Protein AF-A0A9X1NNH4-F1 (afdb_monomer)

Organism: NCBI:txid499548

Structure (mmCIF, N/CA/C/O backbone):
data_AF-A0A9X1NNH4-F1
#
_entry.id   AF-A0A9X1NNH4-F1
#
loop_
_atom_site.group_PDB
_atom_site.id
_atom_site.type_symbol
_atom_site.label_atom_id
_atom_site.label_alt_id
_atom_site.label_comp_id
_atom_site.label_asym_id
_atom_site.label_entity_id
_atom_site.label_seq_id
_atom_site.pdbx_PDB_ins_code
_atom_site.Cartn_x
_atom_site.Cartn_y
_atom_site.Cartn_z
_atom_site.occupancy
_atom_site.B_iso_or_equiv
_atom_site.auth_seq_id
_atom_site.auth_comp_id
_atom_site.auth_asym_id
_atom_site.auth_atom_id
_atom_site.pdbx_PDB_model_num
ATOM 1 N N . MET A 1 1 ? -37.678 32.727 -4.717 1.00 38.41 1 MET A N 1
ATOM 2 C CA . MET A 1 1 ? -37.618 31.260 -4.904 1.00 38.41 1 MET A CA 1
ATOM 3 C C . MET A 1 1 ? -36.172 30.820 -4.715 1.00 38.41 1 MET A C 1
ATOM 5 O O . MET A 1 1 ? -35.389 30.942 -5.644 1.00 38.41 1 MET A O 1
ATOM 9 N N . SER A 1 2 ? -35.791 30.404 -3.502 1.00 37.94 2 SER A N 1
ATOM 10 C CA . SER A 1 2 ? -34.441 29.888 -3.232 1.00 37.94 2 SER A CA 1
ATOM 11 C C . SER A 1 2 ? -34.320 28.468 -3.772 1.00 37.94 2 SER A C 1
ATOM 13 O O . SER A 1 2 ? -34.955 27.553 -3.247 1.00 37.94 2 SER A O 1
ATOM 15 N N . GLN A 1 3 ? -33.509 28.281 -4.812 1.00 39.47 3 GLN A N 1
ATOM 16 C CA . GLN A 1 3 ? -33.050 26.960 -5.226 1.00 39.47 3 GLN A CA 1
ATOM 17 C C . GLN A 1 3 ? -32.207 26.372 -4.090 1.00 39.47 3 GLN A C 1
ATOM 19 O O . GLN A 1 3 ? -31.072 26.782 -3.853 1.00 39.47 3 GLN A O 1
ATOM 24 N N . LYS A 1 4 ? -32.778 25.410 -3.359 1.00 40.50 4 LYS A N 1
ATOM 25 C CA . LYS A 1 4 ? -31.995 24.462 -2.568 1.00 40.50 4 LYS A CA 1
ATOM 26 C C . LYS A 1 4 ? -31.180 23.645 -3.567 1.00 40.50 4 LYS A C 1
ATOM 28 O O . LYS A 1 4 ? -31.693 22.687 -4.136 1.00 40.50 4 LYS A O 1
ATOM 33 N N . LEU A 1 5 ? -29.933 24.049 -3.797 1.00 38.47 5 LEU A N 1
ATOM 34 C CA . LEU A 1 5 ? -28.905 23.167 -4.332 1.00 38.47 5 LEU A CA 1
ATOM 35 C C . LEU A 1 5 ? -28.842 21.965 -3.391 1.00 38.47 5 LEU A C 1
ATOM 37 O O . LEU A 1 5 ? -28.302 22.043 -2.287 1.00 38.47 5 LEU A O 1
ATOM 41 N N . SER A 1 6 ? -29.488 20.878 -3.803 1.00 38.94 6 SER A N 1
ATOM 42 C CA . SER A 1 6 ? -29.264 19.553 -3.253 1.00 38.94 6 SER A CA 1
ATOM 43 C C . SER A 1 6 ? -27.771 19.288 -3.397 1.00 38.94 6 SER A C 1
ATOM 45 O O . SER A 1 6 ? -27.307 18.983 -4.492 1.00 38.94 6 SER A O 1
ATOM 47 N N . ARG A 1 7 ? -27.004 19.480 -2.315 1.00 49.06 7 ARG A N 1
ATOM 48 C CA . ARG A 1 7 ? -25.644 18.952 -2.206 1.00 49.06 7 ARG A CA 1
ATOM 49 C C . ARG A 1 7 ? -25.786 17.449 -2.376 1.00 49.06 7 ARG A C 1
ATOM 51 O O . ARG A 1 7 ? -26.178 16.763 -1.439 1.00 49.06 7 ARG A O 1
ATOM 58 N N . GLN A 1 8 ? -25.544 16.970 -3.586 1.00 44.56 8 GLN A N 1
ATOM 59 C CA . GLN A 1 8 ? -25.314 15.564 -3.843 1.00 44.56 8 GLN A CA 1
ATOM 60 C C . GLN A 1 8 ? -24.074 15.222 -3.013 1.00 44.56 8 GLN A C 1
ATOM 62 O O . GLN A 1 8 ? -22.965 15.643 -3.341 1.00 44.56 8 GLN A O 1
ATOM 67 N N . THR A 1 9 ? -24.267 14.616 -1.844 1.00 58.16 9 THR A N 1
ATOM 68 C CA . THR A 1 9 ? -23.151 14.067 -1.085 1.00 58.16 9 THR A CA 1
ATOM 69 C C . THR A 1 9 ? -22.630 12.906 -1.909 1.00 58.16 9 THR A C 1
ATOM 71 O O . THR A 1 9 ? -23.361 11.950 -2.151 1.00 58.16 9 THR A O 1
ATOM 74 N N . ALA A 1 10 ? -21.409 13.048 -2.424 1.00 74.00 10 ALA A N 1
ATOM 75 C CA . ALA A 1 10 ? -20.740 11.977 -3.142 1.00 74.00 10 ALA A CA 1
ATOM 76 C C . ALA A 1 10 ? -20.677 10.732 -2.248 1.00 74.00 10 ALA A C 1
ATOM 78 O O . ALA A 1 10 ? -20.420 10.844 -1.045 1.00 74.00 10 ALA A O 1
ATOM 79 N N . ASP A 1 11 ? -20.926 9.568 -2.842 1.00 90.50 11 ASP A N 1
ATOM 80 C CA . ASP A 1 11 ? -20.815 8.288 -2.153 1.00 90.50 11 ASP A CA 1
ATOM 81 C C . ASP A 1 11 ? -19.381 8.105 -1.650 1.00 90.50 11 ASP A C 1
ATOM 83 O O . ASP A 1 11 ? -18.413 8.208 -2.410 1.00 90.50 11 ASP A O 1
ATOM 87 N N . LEU A 1 12 ? -19.245 7.848 -0.351 1.00 92.81 12 LEU A N 1
ATOM 88 C CA . LEU A 1 12 ? -17.951 7.759 0.311 1.00 92.81 12 LEU A CA 1
ATOM 89 C C . LEU A 1 12 ? -17.591 6.287 0.522 1.00 92.81 12 LEU A C 1
ATOM 91 O O . LEU A 1 12 ? -18.224 5.599 1.324 1.00 92.81 12 LEU A O 1
ATOM 95 N N . LYS A 1 13 ? -16.578 5.792 -0.192 1.00 95.25 13 LYS A N 1
ATOM 96 C CA . LYS A 1 13 ? -16.052 4.432 -0.011 1.00 95.25 13 LYS A CA 1
ATOM 97 C C . LYS A 1 13 ? -15.062 4.430 1.147 1.00 95.25 13 LYS A C 1
ATOM 99 O O . LYS A 1 13 ? -14.110 5.205 1.149 1.00 95.25 13 LYS A O 1
ATOM 104 N N . VAL A 1 14 ? -15.281 3.555 2.118 1.00 96.44 14 VAL A N 1
ATOM 105 C CA . VAL A 1 14 ? -14.492 3.471 3.354 1.00 96.44 14 VAL A CA 1
ATOM 106 C C . VAL A 1 14 ? -14.115 2.026 3.642 1.00 96.44 14 VAL A C 1
ATOM 108 O O . VAL A 1 14 ? -14.805 1.113 3.188 1.00 96.44 14 VAL A O 1
ATOM 111 N N . LEU A 1 15 ? -13.070 1.806 4.434 1.00 97.75 15 LEU A N 1
ATOM 112 C CA . LEU A 1 15 ? -12.714 0.480 4.942 1.00 97.75 15 LEU A CA 1
ATOM 113 C C . LEU A 1 15 ? -13.022 0.401 6.438 1.00 97.75 15 LEU A C 1
ATOM 115 O O . LEU A 1 15 ? -12.446 1.132 7.237 1.00 97.75 15 LEU A O 1
ATOM 119 N N . VAL A 1 16 ? -13.921 -0.496 6.830 1.00 97.88 16 VAL A N 1
ATOM 120 C CA . VAL A 1 16 ? -14.228 -0.767 8.238 1.00 97.88 16 VAL A CA 1
ATOM 121 C C . VAL A 1 16 ? -13.257 -1.815 8.770 1.00 97.88 16 VAL A C 1
ATOM 123 O O . VAL A 1 16 ? -13.140 -2.908 8.215 1.00 97.88 16 VAL A O 1
ATOM 126 N N . ILE A 1 17 ? -12.595 -1.485 9.877 1.00 97.44 17 ILE A N 1
ATOM 127 C CA . ILE A 1 17 ? -11.591 -2.308 10.549 1.00 97.44 17 ILE A CA 1
ATOM 128 C C . ILE A 1 17 ? -12.164 -2.752 11.899 1.00 97.44 17 ILE A C 1
ATOM 130 O O . ILE A 1 17 ? -12.129 -1.983 12.868 1.00 97.44 17 ILE A O 1
ATOM 134 N N . PRO A 1 18 ? -12.722 -3.970 12.003 1.00 96.56 18 PRO A N 1
ATOM 135 C CA . PRO A 1 18 ? -13.310 -4.429 13.252 1.00 96.56 18 PRO A CA 1
ATOM 136 C C . PRO A 1 18 ? -12.234 -4.742 14.300 1.00 96.56 18 PRO A C 1
ATOM 138 O O . PRO A 1 18 ? -11.148 -5.223 13.973 1.00 96.56 18 PRO A O 1
ATOM 141 N N . ALA A 1 19 ? -12.567 -4.521 15.575 1.00 93.81 19 ALA A N 1
ATOM 142 C CA . ALA A 1 19 ? -11.684 -4.850 16.698 1.00 93.81 19 ALA A CA 1
ATOM 143 C C . ALA A 1 19 ? -11.484 -6.359 16.894 1.00 93.81 19 ALA A C 1
ATOM 145 O O . ALA A 1 19 ? -10.495 -6.775 17.486 1.00 93.81 19 ALA A O 1
ATOM 146 N N . ASP A 1 20 ? -12.431 -7.190 16.448 1.00 93.62 20 ASP A N 1
ATOM 147 C CA . ASP A 1 20 ? -12.236 -8.638 16.455 1.00 93.62 20 ASP A CA 1
ATOM 148 C C . ASP A 1 20 ? -11.307 -9.026 15.292 1.00 93.62 20 ASP A C 1
ATOM 150 O O . ASP A 1 20 ? -11.708 -8.854 14.136 1.00 93.62 20 ASP A O 1
ATOM 154 N N . PRO A 1 21 ? -10.097 -9.560 15.549 1.00 88.81 21 PRO A N 1
ATOM 155 C CA . PRO A 1 21 ? -9.173 -9.954 14.487 1.00 88.81 21 PRO A CA 1
ATOM 156 C C . PRO A 1 21 ? -9.722 -11.088 13.612 1.00 88.81 21 PRO A C 1
ATOM 158 O O . PRO A 1 21 ? -9.271 -11.261 12.486 1.00 88.81 21 PRO A O 1
ATOM 161 N N . ARG A 1 22 ? -10.716 -11.847 14.096 1.00 92.94 22 ARG A N 1
ATOM 162 C CA . ARG A 1 22 ? -11.376 -12.906 13.316 1.00 92.94 22 ARG A CA 1
ATOM 163 C C . ARG A 1 22 ? -12.413 -12.365 12.337 1.00 92.94 22 ARG A C 1
ATOM 165 O O . ARG A 1 22 ? -12.806 -13.077 11.418 1.00 92.94 22 ARG A O 1
ATOM 172 N N . ALA A 1 23 ? -12.885 -11.137 12.546 1.00 95.06 23 ALA A N 1
ATOM 173 C CA . ALA A 1 23 ? -13.789 -10.486 11.616 1.00 95.06 23 ALA A CA 1
ATOM 174 C C . ALA A 1 23 ? -12.973 -9.863 10.465 1.00 95.06 23 ALA A C 1
ATOM 176 O O . ALA A 1 23 ? -12.012 -9.120 10.725 1.00 95.06 23 ALA A O 1
ATOM 177 N N . PRO A 1 24 ? -13.330 -10.140 9.197 1.00 94.69 24 PRO A N 1
ATOM 178 C CA . PRO A 1 24 ? -12.645 -9.546 8.058 1.00 94.69 24 PRO A CA 1
ATOM 179 C C . PRO A 1 24 ? -12.888 -8.036 8.029 1.00 94.69 24 PRO A C 1
ATOM 181 O O . PRO A 1 24 ? -13.933 -7.553 8.473 1.00 94.69 24 PRO A O 1
ATOM 184 N N . MET A 1 25 ? -11.923 -7.287 7.500 1.00 96.50 25 MET A N 1
ATOM 185 C CA . MET A 1 25 ? -12.172 -5.889 7.158 1.00 96.50 25 MET A CA 1
ATOM 186 C C . MET A 1 25 ? -13.122 -5.828 5.965 1.00 96.50 25 MET A C 1
ATOM 188 O O . MET A 1 25 ? -13.159 -6.744 5.144 1.00 96.50 25 MET A O 1
ATOM 192 N N . GLN A 1 26 ? -13.922 -4.770 5.887 1.00 96.06 26 GLN A N 1
ATOM 193 C CA . GLN A 1 26 ? -14.969 -4.667 4.875 1.00 96.06 26 GLN A CA 1
ATOM 194 C C . GLN A 1 26 ? -14.986 -3.285 4.252 1.00 96.06 26 GLN A C 1
ATOM 196 O O . GLN A 1 26 ? -15.042 -2.275 4.956 1.00 96.06 26 GLN A O 1
ATOM 201 N N . GLN A 1 27 ? -14.993 -3.246 2.924 1.00 96.44 27 GLN A N 1
ATOM 202 C CA . GLN A 1 27 ? -15.289 -2.020 2.208 1.00 96.44 27 GLN A CA 1
ATOM 203 C C . GLN A 1 27 ? -16.786 -1.713 2.329 1.00 96.44 27 GLN A C 1
ATOM 205 O O . GLN A 1 27 ? -17.638 -2.547 2.023 1.00 96.44 27 GLN A O 1
ATOM 210 N N . VAL A 1 28 ? -17.109 -0.499 2.762 1.00 96.44 28 VAL A N 1
ATOM 211 C CA . VAL A 1 28 ? -18.481 -0.012 2.922 1.00 96.44 28 VAL A CA 1
ATOM 212 C C . VAL A 1 28 ? -18.641 1.273 2.122 1.00 96.44 28 VAL A C 1
ATOM 214 O O . VAL A 1 28 ? -17.742 2.108 2.081 1.00 96.44 28 VAL A O 1
ATOM 217 N N . THR A 1 29 ? -19.798 1.445 1.486 1.00 96.69 29 THR A N 1
ATOM 218 C CA . THR A 1 29 ? -20.166 2.714 0.850 1.00 96.69 29 THR A CA 1
ATOM 219 C C . THR A 1 29 ? -21.113 3.473 1.769 1.00 96.69 29 THR A C 1
ATOM 221 O O . THR A 1 29 ? -22.188 2.985 2.120 1.00 96.69 29 THR A O 1
ATOM 224 N N . ILE A 1 30 ? -20.702 4.665 2.185 1.00 95.38 30 ILE A N 1
ATOM 225 C CA . ILE A 1 30 ? -21.494 5.575 2.999 1.00 95.38 30 ILE A CA 1
ATOM 226 C C . ILE A 1 30 ? -22.271 6.505 2.068 1.00 95.38 30 ILE A C 1
ATOM 228 O O . ILE A 1 30 ? -21.690 7.297 1.331 1.00 95.38 30 ILE A O 1
ATOM 232 N N . ILE A 1 31 ? -23.598 6.419 2.159 1.00 93.50 31 ILE A N 1
ATOM 233 C CA . ILE A 1 31 ? -24.547 7.262 1.429 1.00 93.50 31 ILE A CA 1
ATOM 234 C C . ILE A 1 31 ? -25.231 8.201 2.430 1.00 93.50 31 ILE A C 1
ATOM 236 O O . ILE A 1 31 ? -25.681 7.765 3.498 1.00 93.50 31 ILE A O 1
ATOM 240 N N . GLY A 1 32 ? -25.347 9.484 2.083 1.00 90.19 32 GLY A N 1
ATOM 241 C CA . GLY A 1 32 ? -26.030 10.490 2.901 1.00 90.19 32 GLY A CA 1
ATOM 242 C C . GLY A 1 32 ? -25.073 11.331 3.745 1.00 90.19 32 GLY A C 1
ATOM 243 O O . GLY A 1 32 ? -24.157 11.923 3.191 1.00 90.19 32 GLY A O 1
ATOM 244 N N . ASP A 1 33 ? -25.332 11.445 5.053 1.00 91.94 33 ASP A N 1
ATOM 245 C CA . ASP A 1 33 ? -24.516 12.214 6.009 1.00 91.94 33 ASP A CA 1
ATOM 246 C C . ASP A 1 33 ? -23.344 11.359 6.528 1.00 91.94 33 ASP A C 1
ATOM 248 O O . ASP A 1 33 ? -23.571 10.459 7.353 1.00 91.94 33 ASP A O 1
ATOM 252 N N . PRO A 1 34 ? -22.095 11.622 6.092 1.00 92.81 34 PRO A N 1
ATOM 253 C CA . PRO A 1 34 ? -20.962 10.796 6.479 1.00 92.81 34 PRO A CA 1
ATOM 254 C C . PRO A 1 34 ? -20.637 10.896 7.964 1.00 92.81 34 PRO A C 1
ATOM 256 O O . PRO A 1 34 ? -20.278 9.894 8.572 1.00 92.81 34 PRO A O 1
ATOM 259 N N . HIS A 1 35 ? -20.820 12.065 8.582 1.00 92.62 35 HIS A N 1
ATOM 260 C CA . HIS A 1 35 ? -20.470 12.269 9.988 1.00 92.62 35 HIS A CA 1
ATOM 261 C C . HIS A 1 35 ? -21.316 11.391 10.902 1.00 92.62 35 HIS A C 1
ATOM 263 O O . HIS A 1 35 ? -20.800 10.711 11.787 1.00 92.62 35 HIS A O 1
ATOM 269 N N . ARG A 1 36 ? -22.632 11.359 10.662 1.00 94.31 36 ARG A N 1
ATOM 270 C CA . ARG A 1 36 ? -23.539 10.487 11.415 1.00 94.31 36 ARG A CA 1
ATOM 271 C C . ARG A 1 36 ? -23.198 9.012 11.206 1.00 94.31 36 ARG A C 1
ATOM 273 O O . ARG A 1 36 ? -23.135 8.265 12.174 1.00 94.31 36 ARG A O 1
ATOM 280 N N . LYS A 1 37 ? -22.948 8.602 9.961 1.00 95.81 37 LYS A N 1
ATOM 281 C CA . LYS A 1 37 ? -22.630 7.206 9.631 1.00 95.81 37 LYS A CA 1
ATOM 282 C C . LYS A 1 37 ? -21.304 6.750 10.237 1.00 95.81 37 LYS A C 1
ATOM 284 O O . LYS A 1 37 ? -21.236 5.641 10.752 1.00 95.81 37 LYS A O 1
ATOM 289 N N . LEU A 1 38 ? -20.284 7.606 10.244 1.00 95.31 38 LEU A N 1
ATOM 290 C CA . LEU A 1 38 ? -19.005 7.319 10.893 1.00 95.31 38 LEU A CA 1
ATOM 291 C C . LEU A 1 38 ? -19.167 7.147 12.405 1.00 95.31 38 LEU A C 1
ATOM 293 O O . LEU A 1 38 ? -18.626 6.191 12.952 1.00 95.31 38 LEU A O 1
ATOM 297 N N . LYS A 1 39 ? -19.968 7.997 13.067 1.00 94.75 39 LYS A N 1
ATOM 298 C CA . LYS A 1 39 ? -20.299 7.836 14.495 1.00 94.75 39 LYS A CA 1
ATOM 299 C C . LYS A 1 39 ? -20.958 6.493 14.794 1.00 94.75 39 LYS A C 1
ATOM 301 O O . LYS A 1 39 ? -20.589 5.843 15.770 1.00 94.75 39 LYS A O 1
ATOM 306 N N . ASP A 1 40 ? -21.907 6.083 13.954 1.00 94.88 40 ASP A N 1
ATOM 307 C CA . ASP A 1 40 ? -22.583 4.790 14.090 1.00 94.88 40 ASP A CA 1
ATOM 308 C C . ASP A 1 40 ? -21.586 3.626 13.913 1.00 94.88 40 ASP A C 1
ATOM 310 O O . ASP A 1 40 ? -21.621 2.669 14.684 1.00 94.88 40 ASP A O 1
ATOM 314 N N . LEU A 1 41 ? -20.660 3.727 12.949 1.00 95.56 41 LEU A N 1
ATOM 315 C CA . LEU A 1 41 ? -19.646 2.701 12.665 1.00 95.56 41 LEU A CA 1
ATOM 316 C C . LEU A 1 41 ? -18.604 2.549 13.784 1.00 95.56 41 LEU A C 1
ATOM 318 O O . LEU A 1 41 ? -18.296 1.423 14.170 1.00 95.56 41 LEU A O 1
ATOM 322 N N . VAL A 1 42 ? -18.070 3.652 14.324 1.00 93.94 42 VAL A N 1
ATOM 323 C CA . VAL A 1 42 ? -17.074 3.608 15.420 1.00 93.94 42 VAL A CA 1
ATOM 324 C C . VAL A 1 42 ? -17.719 3.515 16.812 1.00 93.94 42 VAL A C 1
ATOM 326 O O . VAL A 1 42 ? -17.030 3.397 17.828 1.00 93.94 42 VAL A O 1
ATOM 329 N N . GLY A 1 43 ? -19.052 3.569 16.884 1.00 91.56 43 GLY A N 1
ATOM 330 C CA . GLY A 1 43 ? -19.827 3.414 18.115 1.00 91.56 43 GLY A CA 1
ATOM 331 C C . GLY A 1 43 ? -19.767 4.614 19.065 1.00 91.56 43 GLY A C 1
ATOM 332 O O . GLY A 1 43 ? -19.801 4.430 20.284 1.00 91.56 43 GLY A O 1
ATOM 333 N N . GLY A 1 44 ? -19.634 5.845 18.559 1.00 91.25 44 GLY A N 1
ATOM 334 C CA . GLY A 1 44 ? -19.552 7.032 19.413 1.00 91.25 44 GLY A CA 1
ATOM 335 C C . GLY A 1 44 ? -19.128 8.316 18.711 1.00 91.25 44 GLY A C 1
ATOM 336 O O . GLY A 1 44 ? -19.318 8.483 17.512 1.00 91.25 44 GLY A O 1
ATOM 337 N N . ALA A 1 45 ? -18.592 9.263 19.484 1.00 91.56 45 ALA A N 1
ATOM 338 C CA . ALA A 1 45 ? -17.986 10.471 18.929 1.00 91.56 45 ALA A CA 1
ATOM 339 C C . ALA A 1 45 ? -16.745 10.098 18.107 1.00 91.56 45 ALA A C 1
ATOM 341 O O . ALA A 1 45 ? -16.064 9.135 18.441 1.00 91.56 45 ALA A O 1
ATOM 342 N N . VAL A 1 46 ? -16.473 10.830 17.029 1.00 92.62 46 VAL A N 1
ATOM 343 C CA . VAL A 1 46 ? -15.388 10.511 16.093 1.00 92.62 46 VAL A CA 1
ATOM 344 C C . VAL A 1 46 ? -14.139 11.321 16.418 1.00 92.62 46 VAL A C 1
ATOM 346 O O . VAL A 1 46 ? -14.222 12.522 16.665 1.00 92.62 46 VAL A O 1
ATOM 349 N N . HIS A 1 47 ? -12.985 10.671 16.354 1.00 91.31 47 HIS A N 1
ATOM 350 C CA . HIS A 1 47 ? -11.667 11.289 16.357 1.00 91.31 47 HIS A CA 1
ATOM 351 C C . HIS A 1 47 ? -10.920 10.840 15.099 1.00 91.31 47 HIS A C 1
ATOM 353 O O . HIS A 1 47 ? -11.000 9.671 14.727 1.00 91.31 47 HIS A O 1
ATOM 359 N N . CYS A 1 48 ? -10.247 11.769 14.423 1.00 91.31 48 CYS A N 1
ATOM 360 C CA . CYS A 1 48 ? -9.557 11.512 13.159 1.00 91.31 48 CYS A CA 1
ATOM 361 C C . CYS A 1 48 ? -8.045 11.554 13.387 1.00 91.31 48 CYS A C 1
ATOM 363 O O . CYS A 1 48 ? -7.535 12.527 13.940 1.00 91.31 48 CYS A O 1
ATOM 365 N N . LEU A 1 49 ? -7.355 10.506 12.952 1.00 89.81 49 LEU A N 1
ATOM 366 C CA . LEU A 1 49 ? -5.907 10.358 13.008 1.00 89.81 49 LEU A CA 1
ATOM 367 C C . LEU A 1 49 ? -5.378 10.342 11.572 1.00 89.81 49 LEU A C 1
ATOM 369 O O . LEU A 1 49 ? -5.730 9.457 10.795 1.00 89.81 49 LEU A O 1
ATOM 373 N N . GLU A 1 50 ? -4.558 11.325 11.208 1.00 89.44 50 GLU A N 1
ATOM 374 C CA . GLU A 1 50 ? -3.957 11.385 9.872 1.00 89.44 50 GLU A CA 1
ATOM 375 C C . GLU A 1 50 ? -2.773 10.425 9.775 1.00 89.44 50 GLU A C 1
ATOM 377 O O . GLU A 1 50 ? -1.879 10.431 10.627 1.00 89.44 50 GLU A O 1
ATOM 382 N N . LEU A 1 51 ? -2.765 9.610 8.723 1.00 87.38 51 LEU A N 1
ATOM 383 C CA . LEU A 1 51 ? -1.744 8.606 8.489 1.00 87.38 51 LEU A CA 1
ATOM 384 C C . LEU A 1 51 ? -0.724 9.114 7.454 1.00 87.38 51 LEU A C 1
ATOM 386 O O . LEU A 1 51 ? -1.079 9.376 6.308 1.00 87.38 51 LEU A O 1
ATOM 390 N N . SER A 1 52 ? 0.550 9.274 7.841 1.00 78.12 52 SER A N 1
ATOM 391 C CA . SER A 1 52 ? 1.561 9.877 6.950 1.00 78.12 52 SER A CA 1
ATOM 392 C C . SER A 1 52 ? 2.200 8.912 5.946 1.00 78.12 52 SER A C 1
ATOM 394 O O . SER A 1 52 ? 2.512 9.329 4.838 1.00 78.12 52 SER A O 1
ATOM 396 N N . GLN A 1 53 ? 2.405 7.641 6.314 1.00 76.00 53 GLN A N 1
ATOM 397 C CA . GLN A 1 53 ? 3.018 6.627 5.433 1.00 76.00 53 GLN A CA 1
ATOM 398 C C . GLN A 1 53 ? 2.001 5.942 4.513 1.00 76.00 53 GLN A C 1
ATOM 400 O O . GLN A 1 53 ? 2.369 5.374 3.493 1.00 76.00 53 GLN A O 1
ATOM 405 N N . LEU A 1 54 ? 0.725 5.989 4.887 1.00 83.75 54 LEU A N 1
ATOM 406 C CA . LEU A 1 54 ? -0.397 5.514 4.094 1.00 83.75 54 LEU A CA 1
ATOM 407 C C . LEU A 1 54 ? -1.361 6.699 3.987 1.00 83.75 54 LEU A C 1
ATOM 409 O O . LEU A 1 54 ? -2.132 6.858 4.927 1.00 83.75 54 LEU A O 1
ATOM 413 N N . PRO A 1 55 ? -1.292 7.556 2.945 1.00 86.25 55 PRO A N 1
ATOM 414 C CA . PRO A 1 55 ? -2.064 8.801 2.853 1.00 86.25 55 PRO A CA 1
ATOM 415 C C . PRO A 1 55 ? -3.576 8.581 3.014 1.00 86.25 55 PRO A C 1
ATOM 417 O O . PRO A 1 55 ? -4.307 8.302 2.066 1.00 86.25 55 PRO A O 1
ATOM 420 N N . ALA A 1 56 ? -4.044 8.645 4.253 1.00 91.44 56 ALA A N 1
ATOM 421 C CA . ALA A 1 56 ? -5.364 8.198 4.662 1.00 91.44 56 ALA A CA 1
ATOM 422 C C . ALA A 1 56 ? -5.702 8.794 6.029 1.00 91.44 56 ALA A C 1
ATOM 424 O O . ALA A 1 56 ? -4.820 9.182 6.796 1.00 91.44 56 ALA A O 1
ATOM 425 N N . THR A 1 57 ? -6.986 8.806 6.366 1.00 93.44 57 THR A N 1
ATOM 426 C CA . THR A 1 57 ? -7.449 9.239 7.685 1.00 93.44 57 THR A CA 1
ATOM 427 C C . THR A 1 57 ? -8.083 8.058 8.410 1.00 93.44 57 THR A C 1
ATOM 429 O O . THR A 1 57 ? -9.053 7.465 7.934 1.00 93.44 57 THR A O 1
ATOM 432 N N . LEU A 1 58 ? -7.554 7.712 9.582 1.00 94.69 58 LEU A N 1
ATOM 433 C CA . LEU A 1 58 ? -8.113 6.695 10.464 1.00 94.69 58 LEU A CA 1
ATOM 434 C C . LEU A 1 58 ? -9.104 7.345 11.435 1.00 94.69 58 LEU A C 1
ATOM 436 O O . LEU A 1 58 ? -8.737 8.124 12.313 1.00 94.69 58 LEU A O 1
ATOM 440 N N . VAL A 1 59 ? -10.380 7.012 11.287 1.00 94.94 59 VAL A N 1
ATOM 441 C CA . VAL A 1 59 ? -11.463 7.466 12.157 1.00 94.94 59 VAL A CA 1
ATOM 442 C C . VAL A 1 59 ? -11.712 6.431 13.242 1.00 94.94 59 VAL A C 1
ATOM 444 O O . VAL A 1 59 ? -11.955 5.255 12.971 1.00 94.94 59 VAL A O 1
ATOM 447 N N . VAL A 1 60 ? -11.684 6.886 14.487 1.00 94.25 60 VAL A N 1
ATOM 448 C CA . VAL A 1 60 ? -11.850 6.062 15.685 1.00 94.25 60 VAL A CA 1
ATOM 449 C C . VAL A 1 60 ? -12.838 6.713 16.648 1.00 94.25 60 VAL A C 1
ATOM 451 O O . VAL A 1 60 ? -13.241 7.862 16.468 1.00 94.25 60 VAL A O 1
ATOM 454 N N . ASN A 1 61 ? -13.240 5.991 17.691 1.00 92.25 61 ASN A N 1
ATOM 455 C CA . ASN A 1 61 ? -14.081 6.551 18.743 1.00 92.25 61 ASN A CA 1
ATOM 456 C C . ASN A 1 61 ? -13.270 7.488 19.656 1.00 92.25 61 ASN A C 1
ATOM 458 O O . ASN A 1 61 ? -12.279 7.069 20.239 1.00 92.25 61 ASN A O 1
ATOM 462 N N . GLU A 1 62 ? -13.688 8.737 19.842 1.00 85.69 62 GLU A N 1
ATOM 463 C CA . GLU A 1 62 ? -12.991 9.721 20.687 1.00 85.69 62 GLU A CA 1
ATOM 464 C C . GLU A 1 62 ? -12.871 9.270 22.149 1.00 85.69 62 GLU A C 1
ATOM 466 O O . GLU A 1 62 ? -11.894 9.580 22.823 1.00 85.69 62 GLU A O 1
ATOM 471 N N . ARG A 1 63 ? -13.850 8.508 22.655 1.00 77.31 63 ARG A N 1
ATOM 472 C CA . ARG A 1 63 ? -13.886 8.118 24.070 1.00 77.31 63 ARG A CA 1
ATOM 473 C C . ARG A 1 63 ? -12.864 7.054 24.459 1.00 77.31 63 ARG A C 1
ATOM 475 O O . ARG A 1 63 ? -12.799 6.795 25.657 1.00 77.31 63 ARG A O 1
ATOM 482 N N . GLN A 1 64 ? -12.153 6.454 23.489 1.00 70.38 64 GLN A N 1
ATOM 483 C CA . GLN A 1 64 ? -11.112 5.420 23.646 1.00 70.38 64 GLN A CA 1
ATOM 484 C C . GLN A 1 64 ? -11.177 4.739 25.013 1.00 70.38 64 GLN A C 1
ATOM 486 O O . GLN A 1 64 ? -10.409 5.046 25.926 1.00 70.38 64 GLN A O 1
ATOM 491 N N . LEU A 1 65 ? -12.201 3.902 25.208 1.00 67.94 65 LEU A N 1
ATOM 492 C CA . LEU A 1 65 ? -12.439 3.357 26.534 1.00 67.94 65 LEU A CA 1
ATOM 493 C C . LEU A 1 65 ? -11.316 2.366 26.861 1.00 67.94 65 LEU A C 1
ATOM 495 O O . LEU A 1 65 ? -10.932 1.584 25.984 1.00 67.94 65 LEU A O 1
ATOM 499 N N . PRO A 1 66 ? -10.815 2.338 28.110 1.00 65.62 66 PRO A N 1
ATOM 500 C CA . PRO A 1 66 ? -9.814 1.364 28.514 1.00 65.62 66 PRO A CA 1
ATOM 501 C C . PRO A 1 66 ? -10.299 -0.060 28.209 1.00 65.62 66 PRO A C 1
ATOM 503 O O . PRO A 1 66 ? -11.498 -0.320 28.359 1.00 65.62 66 PRO A O 1
ATOM 506 N N . PRO A 1 67 ? -9.416 -1.0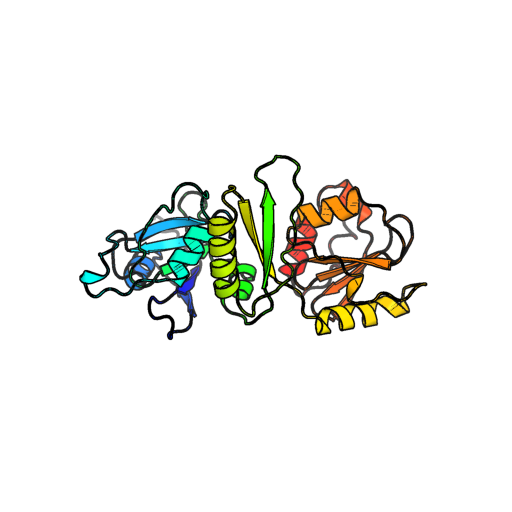18 27.882 1.00 62.56 67 PRO A N 1
ATOM 507 C CA . PRO A 1 67 ? -9.819 -2.400 27.593 1.00 62.56 67 PRO A CA 1
ATOM 508 C C . PRO A 1 67 ? -10.665 -3.050 28.706 1.00 62.56 67 PRO A C 1
ATOM 510 O O . PRO A 1 67 ? -11.536 -3.875 28.443 1.00 62.56 67 PRO A O 1
ATOM 513 N N . ALA A 1 68 ? -10.475 -2.617 29.960 1.00 61.03 68 ALA A N 1
ATOM 514 C CA . ALA A 1 68 ? -11.260 -3.048 31.119 1.00 61.03 68 ALA A CA 1
ATOM 515 C C . ALA A 1 68 ? -12.766 -2.701 31.042 1.00 61.03 68 ALA A C 1
ATOM 517 O O . ALA A 1 68 ? -13.561 -3.261 31.788 1.00 61.03 68 ALA A O 1
ATOM 518 N N . SER A 1 69 ? -13.172 -1.806 30.136 1.00 67.94 69 SER A N 1
ATOM 519 C CA . SER A 1 69 ? -14.575 -1.441 29.876 1.00 67.94 69 SER A CA 1
ATOM 520 C C . SER A 1 69 ? -15.351 -2.476 29.046 1.00 67.94 69 SER A C 1
ATOM 522 O O . SER A 1 69 ? -16.539 -2.288 28.789 1.00 67.94 69 SER A O 1
ATOM 524 N N . GLY A 1 70 ? -14.692 -3.552 28.599 1.00 73.88 70 GLY A N 1
ATOM 525 C CA . GLY A 1 70 ? -15.282 -4.588 27.748 1.00 73.88 70 GLY A CA 1
ATOM 526 C C . GLY A 1 70 ? -15.167 -4.311 26.246 1.00 73.88 70 GLY A C 1
ATOM 527 O O . GLY A 1 70 ? -15.485 -5.190 25.444 1.00 73.88 70 GLY A O 1
ATOM 528 N N . GLN A 1 71 ? -14.676 -3.134 25.839 1.00 79.50 71 GLN A N 1
ATOM 529 C CA . GLN A 1 71 ? -14.308 -2.895 24.444 1.00 79.50 71 GLN A CA 1
ATOM 530 C C . GLN A 1 71 ? -12.980 -3.580 24.112 1.00 79.50 71 GLN A C 1
ATOM 532 O O . GLN A 1 71 ? -11.988 -3.448 24.829 1.00 79.50 71 GLN A O 1
ATOM 537 N N . ARG A 1 72 ? -12.962 -4.314 22.996 1.00 88.88 72 ARG A N 1
ATOM 538 C CA . ARG A 1 72 ? -11.749 -4.970 22.499 1.00 88.88 72 ARG A CA 1
ATOM 539 C C . ARG A 1 72 ? -10.782 -3.950 21.915 1.00 88.88 72 ARG A C 1
ATOM 541 O O . ARG A 1 72 ? -11.207 -3.005 21.251 1.00 88.88 72 ARG A O 1
ATOM 548 N N . VAL A 1 73 ? -9.495 -4.192 22.136 1.00 91.31 73 VAL A N 1
ATOM 549 C CA . VAL A 1 73 ? -8.403 -3.488 21.460 1.00 91.31 73 VAL A CA 1
ATOM 550 C C . VAL A 1 73 ? -8.426 -3.833 19.975 1.00 91.31 73 VAL A C 1
ATOM 552 O O . VAL A 1 73 ? -8.636 -4.985 19.607 1.00 91.31 73 VAL A O 1
ATOM 555 N N . ASN A 1 74 ? -8.221 -2.829 19.132 1.00 93.69 74 ASN A N 1
ATOM 556 C CA . ASN A 1 74 ? -8.146 -2.965 17.689 1.00 93.69 74 ASN A CA 1
ATOM 557 C C . ASN A 1 74 ? -6.684 -2.920 17.244 1.00 93.69 74 ASN A C 1
ATOM 559 O O . ASN A 1 74 ? -6.158 -1.871 16.877 1.00 93.69 74 ASN A O 1
ATOM 563 N N . GLU A 1 75 ? -6.024 -4.075 17.300 1.00 92.00 75 GLU A N 1
ATOM 564 C CA . GLU A 1 75 ? -4.598 -4.215 16.976 1.00 92.00 75 GLU A CA 1
ATOM 565 C C . GLU A 1 75 ? -4.283 -3.753 15.548 1.00 92.00 75 GLU A C 1
ATOM 567 O O . GLU A 1 75 ? -3.285 -3.076 15.335 1.00 92.00 75 GLU A O 1
ATOM 572 N N . ARG A 1 76 ? -5.171 -4.018 14.579 1.00 94.12 76 ARG A N 1
ATOM 573 C CA . ARG A 1 76 ? -5.016 -3.550 13.191 1.00 94.12 76 ARG A CA 1
ATOM 574 C C . ARG A 1 76 ? -5.008 -2.025 13.088 1.00 94.12 76 ARG A C 1
ATOM 576 O O . ARG A 1 76 ? -4.157 -1.463 12.406 1.00 94.12 76 ARG A O 1
ATOM 583 N N . ALA A 1 77 ? -5.924 -1.351 13.784 1.00 93.44 77 ALA A N 1
ATOM 584 C CA . ALA A 1 77 ? -5.959 0.110 13.829 1.00 93.44 77 ALA A CA 1
ATOM 585 C C . ALA A 1 77 ? -4.716 0.692 14.525 1.00 93.44 77 ALA A C 1
ATOM 587 O O . ALA A 1 77 ? -4.182 1.702 14.076 1.00 93.44 77 ALA A O 1
ATOM 588 N N . ILE A 1 78 ? -4.237 0.040 15.591 1.00 90.62 78 ILE A N 1
ATOM 589 C CA . ILE A 1 78 ? -3.001 0.429 16.286 1.00 90.62 78 ILE A CA 1
ATOM 590 C C . ILE A 1 78 ? -1.802 0.305 15.349 1.00 90.62 78 ILE A C 1
ATOM 592 O O . ILE A 1 78 ? -1.018 1.242 15.250 1.00 90.62 78 ILE A O 1
ATOM 596 N N . LEU A 1 79 ? -1.678 -0.816 14.632 1.00 90.44 79 LEU A N 1
ATOM 597 C CA . LEU A 1 79 ? -0.603 -1.017 13.663 1.00 90.44 79 LEU A CA 1
ATOM 598 C C . LEU A 1 79 ? -0.624 0.078 12.592 1.00 90.44 79 LEU A C 1
ATOM 600 O O . LEU A 1 79 ? 0.414 0.682 12.356 1.00 90.44 79 LEU A O 1
ATOM 604 N N . LEU A 1 80 ? -1.792 0.399 12.022 1.00 91.12 80 LEU A N 1
ATOM 605 C CA . LEU A 1 80 ? -1.937 1.501 11.061 1.00 91.12 80 LEU A CA 1
ATOM 606 C C . LEU A 1 80 ? -1.480 2.850 11.627 1.00 91.12 80 LEU A C 1
ATOM 608 O O . LEU A 1 80 ? -0.814 3.603 10.922 1.00 91.12 80 LEU A O 1
ATOM 612 N N . GLU A 1 81 ? -1.802 3.171 12.880 1.00 88.19 81 GLU A N 1
ATOM 613 C CA . GLU A 1 81 ? -1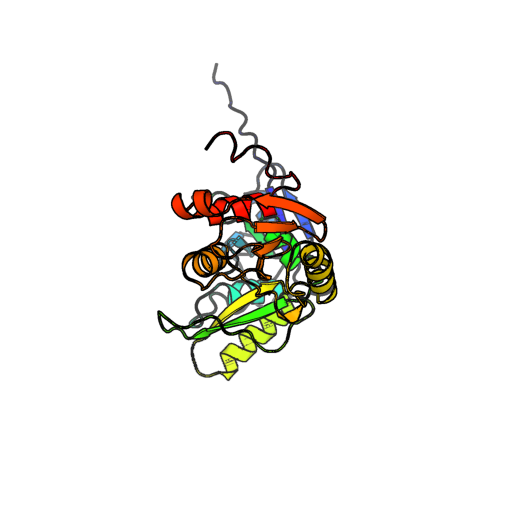.323 4.406 13.515 1.00 88.19 81 GLU A CA 1
ATOM 614 C C . GLU A 1 81 ? 0.197 4.380 13.716 1.00 88.19 81 GLU A C 1
ATOM 616 O O . GLU A 1 81 ? 0.889 5.326 13.340 1.00 88.19 81 GLU A O 1
ATOM 621 N N . TRP A 1 82 ? 0.736 3.268 14.221 1.00 86.00 82 TRP A N 1
ATOM 622 C CA . TRP A 1 82 ? 2.160 3.122 14.540 1.00 86.00 82 TRP A CA 1
ATOM 623 C C . TRP A 1 82 ? 3.049 3.111 13.302 1.00 86.00 82 TRP A C 1
ATOM 625 O O . TRP A 1 82 ? 4.170 3.613 13.355 1.00 86.00 82 TRP A O 1
ATOM 635 N N . THR A 1 83 ? 2.567 2.579 12.177 1.00 82.75 83 THR A N 1
ATOM 636 C CA . THR A 1 83 ? 3.279 2.694 10.900 1.00 82.75 83 THR A CA 1
ATOM 637 C C . THR A 1 83 ? 3.224 4.106 10.336 1.00 82.75 83 THR A C 1
ATOM 639 O O . THR A 1 83 ? 4.058 4.462 9.516 1.00 82.75 83 THR A O 1
ATOM 642 N N . SER A 1 84 ? 2.252 4.916 10.751 1.00 76.12 84 SER A N 1
ATOM 643 C CA . SER A 1 84 ? 1.959 6.206 10.132 1.00 76.12 84 SER A CA 1
ATOM 644 C C . SER A 1 84 ? 2.484 7.420 10.893 1.00 76.12 84 SER A C 1
ATOM 646 O O . SER A 1 84 ? 2.299 8.545 10.424 1.00 76.12 84 SER A O 1
ATOM 648 N N . GLY A 1 85 ? 3.124 7.229 12.047 1.00 61.44 85 GLY A N 1
ATOM 649 C CA . GLY A 1 85 ? 3.472 8.301 12.976 1.00 61.44 85 GLY A CA 1
ATOM 650 C C . GLY A 1 85 ? 4.897 8.213 13.514 1.00 61.44 85 GLY A C 1
ATOM 651 O O . GLY A 1 85 ? 5.495 7.148 13.605 1.00 61.44 85 GLY A O 1
ATOM 652 N N . LYS A 1 86 ? 5.455 9.383 13.848 1.00 56.31 86 LYS A N 1
ATOM 653 C CA . LYS A 1 86 ? 6.843 9.604 14.284 1.00 56.31 86 LYS A CA 1
ATOM 654 C C . LYS A 1 86 ? 7.273 8.554 15.327 1.00 56.31 86 LYS A C 1
ATOM 656 O O . LYS A 1 86 ? 6.574 8.418 16.328 1.00 56.31 86 LYS A O 1
ATOM 661 N N . PRO A 1 87 ? 8.469 7.939 15.205 1.00 51.34 87 PRO A N 1
ATOM 662 C CA . PRO A 1 87 ? 8.956 6.872 16.099 1.00 51.34 87 PRO A CA 1
ATOM 663 C C . PRO A 1 87 ? 9.091 7.274 17.580 1.00 51.34 87 PRO A C 1
ATOM 665 O O . PRO A 1 87 ? 9.503 6.469 18.408 1.00 51.34 87 PRO A O 1
ATOM 668 N N . ASP A 1 88 ? 8.784 8.528 17.908 1.00 51.00 88 ASP A N 1
ATOM 669 C CA . ASP A 1 88 ? 9.043 9.145 19.196 1.00 51.00 88 ASP A CA 1
ATOM 670 C C . ASP A 1 88 ? 7.806 9.198 20.107 1.00 51.00 88 ASP A C 1
ATOM 672 O O . ASP A 1 88 ? 7.990 9.355 21.310 1.00 51.00 88 ASP A O 1
ATOM 676 N N . VAL A 1 89 ? 6.574 9.050 19.588 1.00 46.44 89 VAL A N 1
ATOM 677 C CA . VAL A 1 89 ? 5.345 8.998 20.408 1.00 46.44 89 VAL A CA 1
ATOM 678 C C . VAL A 1 89 ? 4.230 8.261 19.644 1.00 46.44 89 VAL A C 1
ATOM 680 O O . VAL A 1 89 ? 3.732 8.820 18.668 1.00 46.44 89 VAL A O 1
ATOM 683 N N . PRO A 1 90 ? 3.781 7.067 20.078 1.00 54.34 90 PRO A N 1
ATOM 684 C CA . PRO A 1 90 ? 2.471 6.556 19.678 1.00 54.34 90 PRO A CA 1
ATOM 685 C C . PRO A 1 90 ? 1.413 7.546 20.170 1.00 54.34 90 PRO A C 1
ATOM 687 O O . PRO A 1 90 ? 1.354 7.805 21.377 1.00 54.34 90 PRO A O 1
ATOM 690 N N . ALA A 1 91 ? 0.611 8.139 19.281 1.00 54.81 91 ALA A N 1
ATOM 691 C CA . ALA A 1 91 ? -0.361 9.148 19.702 1.00 54.81 91 ALA A CA 1
ATOM 692 C C . ALA A 1 91 ? -1.423 8.539 20.630 1.00 54.81 91 ALA A C 1
ATOM 694 O O . ALA A 1 91 ? -1.967 9.235 21.491 1.00 54.81 91 ALA A O 1
ATOM 695 N N . VAL A 1 92 ? -1.679 7.228 20.502 1.00 65.12 92 VAL A N 1
ATOM 696 C CA . VAL A 1 92 ? -2.637 6.513 21.342 1.00 65.12 92 VAL A CA 1
ATOM 697 C C . VAL A 1 92 ? -2.106 5.129 21.729 1.00 65.12 92 VAL A C 1
ATOM 699 O O . VAL A 1 92 ? -1.903 4.254 20.895 1.00 65.12 92 VAL A O 1
ATOM 702 N N . ALA A 1 93 ? -1.915 4.897 23.031 1.00 65.88 93 ALA A N 1
ATOM 703 C CA . ALA A 1 93 ? -1.457 3.602 23.554 1.00 65.88 93 ALA A CA 1
ATOM 704 C C . ALA A 1 93 ? -2.508 2.477 23.424 1.00 65.88 93 ALA A C 1
ATOM 706 O O . ALA A 1 93 ? -2.192 1.308 23.631 1.00 65.88 93 ALA A O 1
ATOM 707 N N . HIS A 1 94 ? -3.765 2.823 23.139 1.00 80.06 94 HIS A N 1
ATOM 708 C CA . HIS A 1 94 ? -4.862 1.880 22.957 1.00 80.06 94 HIS A CA 1
ATOM 7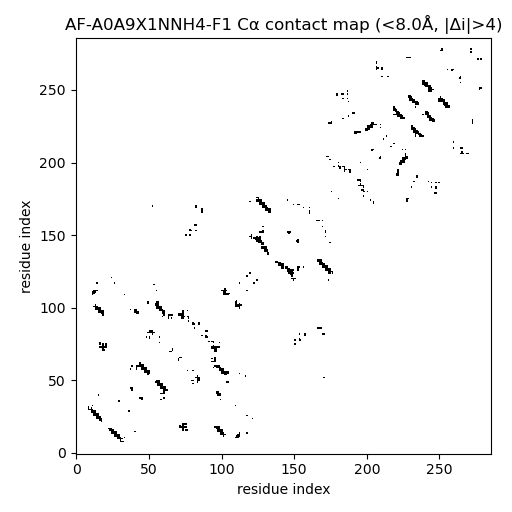09 C C . HIS A 1 94 ? -5.921 2.467 22.022 1.00 80.06 94 HIS A C 1
ATOM 711 O O . HIS A 1 94 ? -6.511 3.498 22.325 1.00 80.06 94 HIS A O 1
ATOM 717 N N . LEU A 1 95 ? -6.193 1.777 20.915 1.00 88.88 95 LEU A N 1
ATOM 718 C CA . LEU A 1 95 ? -7.393 2.003 20.117 1.00 88.88 95 LEU A CA 1
ATOM 719 C C . LEU A 1 95 ? -8.384 0.880 20.412 1.00 88.88 95 LEU A C 1
ATOM 721 O O . LEU A 1 95 ? -8.032 -0.291 20.267 1.00 88.88 95 LEU A O 1
ATOM 725 N N . THR A 1 96 ? -9.595 1.210 20.855 1.00 91.12 96 THR A N 1
ATOM 726 C CA . THR A 1 96 ? -10.643 0.225 21.166 1.00 91.12 96 THR A CA 1
ATOM 727 C C . THR A 1 96 ? -11.866 0.379 20.262 1.00 91.12 96 THR A C 1
ATOM 729 O O . THR A 1 96 ? -12.177 1.462 19.770 1.00 91.12 96 THR A O 1
ATOM 732 N N . GLY A 1 97 ? -12.561 -0.734 20.010 1.00 92.75 97 GLY A N 1
ATOM 733 C CA . GLY A 1 97 ? -13.713 -0.764 19.105 1.00 92.75 97 GLY A CA 1
ATOM 734 C C . GLY A 1 97 ? -13.342 -0.717 17.616 1.00 92.75 97 GLY A C 1
ATOM 735 O O . GLY A 1 97 ? -12.181 -0.842 17.228 1.00 92.75 97 GLY A O 1
ATOM 736 N N . ALA A 1 98 ? -14.353 -0.624 16.752 1.00 95.38 98 ALA A N 1
ATOM 737 C CA . ALA A 1 98 ? -14.130 -0.555 15.310 1.00 95.38 98 ALA A CA 1
ATOM 738 C C . ALA A 1 98 ? -13.478 0.779 14.913 1.00 95.38 98 ALA A C 1
ATOM 740 O O . ALA A 1 98 ? -13.760 1.822 15.502 1.00 95.38 98 ALA A O 1
ATOM 741 N N . ALA A 1 99 ? -12.638 0.729 13.885 1.00 96.44 99 ALA A N 1
ATOM 742 C CA . ALA A 1 99 ? -12.075 1.899 13.228 1.00 96.44 99 ALA A CA 1
ATOM 743 C C . ALA A 1 99 ? -12.551 1.955 11.772 1.00 96.44 99 ALA A C 1
ATOM 745 O O . ALA A 1 99 ? -12.993 0.948 11.213 1.00 96.44 99 ALA A O 1
ATOM 746 N N . VAL A 1 100 ? -12.466 3.128 11.154 1.00 97.56 100 VAL A N 1
ATOM 747 C CA . VAL A 1 100 ? -12.808 3.334 9.745 1.00 97.56 100 VAL A CA 1
ATOM 748 C C . VAL A 1 100 ? -11.661 4.059 9.060 1.00 97.56 100 VAL A C 1
ATOM 750 O O . VAL A 1 100 ? -11.284 5.142 9.489 1.00 97.56 100 VAL A O 1
ATOM 753 N N . LEU A 1 101 ? -11.116 3.483 7.994 1.00 96.69 101 LEU A N 1
ATOM 754 C CA . LEU A 1 101 ? -10.121 4.133 7.150 1.00 96.69 101 LEU A CA 1
ATOM 755 C C . LEU A 1 101 ? -10.813 4.868 5.997 1.00 96.69 101 LEU A C 1
ATOM 757 O O . LEU A 1 101 ? -11.658 4.303 5.291 1.00 96.69 101 LEU A O 1
ATOM 761 N N . LEU A 1 102 ? -10.432 6.125 5.821 1.00 95.38 102 LEU A N 1
ATOM 762 C CA . LEU A 1 102 ? -10.858 7.027 4.759 1.00 95.38 102 LEU A CA 1
ATOM 763 C C . LEU A 1 102 ? -9.661 7.394 3.881 1.00 95.38 102 LEU A C 1
ATOM 765 O O . LEU A 1 102 ? -8.515 7.156 4.260 1.00 95.38 102 LEU A O 1
ATOM 769 N N . GLY A 1 103 ? -9.919 8.016 2.733 1.00 91.88 103 GLY A N 1
ATOM 770 C CA . GLY A 1 103 ? -8.870 8.728 2.009 1.00 91.88 103 GLY A CA 1
ATOM 771 C C . GLY A 1 103 ? -8.346 9.921 2.818 1.00 91.88 103 GLY A C 1
ATOM 772 O O . GLY A 1 103 ? -8.864 10.213 3.903 1.00 91.88 103 GLY A O 1
ATOM 773 N N . PRO A 1 104 ? -7.326 10.625 2.308 1.00 89.19 104 PRO A N 1
ATOM 774 C CA . PRO A 1 104 ? -6.755 11.772 2.996 1.00 89.19 104 PRO A CA 1
ATOM 775 C C . PRO A 1 104 ? -7.804 12.880 3.174 1.00 89.19 104 PRO A C 1
ATOM 777 O O . PRO A 1 104 ? -8.530 13.238 2.239 1.00 89.19 104 PRO A O 1
ATOM 780 N N . SER A 1 105 ? -7.889 13.433 4.383 1.00 83.06 105 SER A N 1
ATOM 781 C CA . SER A 1 105 ? -8.769 14.560 4.688 1.00 83.06 105 SER A CA 1
ATOM 782 C C . SER A 1 105 ? -8.209 15.849 4.084 1.00 83.06 105 SER A C 1
ATOM 784 O O . SER A 1 105 ? -7.144 16.327 4.475 1.00 83.06 105 SER A O 1
ATOM 786 N N . VAL A 1 106 ? -8.938 16.444 3.139 1.00 79.06 106 VAL A N 1
ATOM 787 C CA . VAL A 1 106 ? -8.572 17.731 2.528 1.00 79.06 106 VAL A CA 1
ATOM 788 C C . VAL A 1 106 ? -9.528 18.793 3.054 1.00 79.06 106 VAL A C 1
ATOM 790 O O . VAL A 1 106 ? -10.740 18.692 2.871 1.00 79.06 106 VAL A O 1
ATOM 793 N N . GLU A 1 107 ? -8.995 19.799 3.754 1.00 79.81 107 GLU A N 1
ATOM 794 C CA . GLU A 1 107 ? -9.778 20.906 4.333 1.00 79.81 107 GLU A CA 1
ATOM 795 C C . GLU A 1 107 ? -10.930 20.440 5.252 1.00 79.81 107 GLU A C 1
ATOM 797 O O . GLU A 1 107 ? -12.013 21.029 5.284 1.00 79.81 107 GLU A O 1
ATOM 802 N N . GLY A 1 108 ? -10.716 19.344 5.989 1.00 76.06 108 GLY A N 1
ATOM 803 C CA . GLY A 1 108 ? -11.726 18.765 6.880 1.00 76.06 108 GLY A CA 1
ATOM 804 C C . GLY A 1 108 ? -12.877 18.061 6.152 1.00 76.06 108 GLY A C 1
ATOM 805 O O . GLY A 1 108 ? -13.922 17.814 6.758 1.00 76.06 108 GLY A O 1
ATOM 806 N N . ARG A 1 109 ? -12.720 17.753 4.859 1.00 86.56 109 ARG A N 1
ATOM 807 C CA . ARG A 1 109 ? -13.669 16.947 4.087 1.00 86.56 109 ARG A CA 1
ATOM 808 C C . ARG A 1 109 ? -13.180 15.512 3.989 1.00 86.56 109 ARG A C 1
ATOM 810 O O . ARG A 1 109 ? -12.032 15.260 3.637 1.00 86.56 109 ARG A O 1
ATOM 817 N N . TYR A 1 110 ? -14.096 14.580 4.230 1.00 91.12 110 TYR A N 1
ATOM 818 C CA . TYR A 1 110 ? -13.844 13.162 4.019 1.00 91.12 110 TYR A CA 1
ATOM 819 C C . TYR A 1 110 ? -13.733 12.844 2.529 1.00 91.12 110 TYR A C 1
ATOM 821 O O . TYR A 1 110 ? -14.550 13.306 1.728 1.00 91.12 110 TYR A O 1
ATOM 829 N N . SER A 1 111 ? -12.753 12.017 2.186 1.00 92.38 111 SER A N 1
ATOM 830 C CA . SER A 1 111 ? -12.548 11.475 0.848 1.00 92.38 111 SER A CA 1
ATOM 831 C C . SER A 1 111 ? -12.574 9.945 0.893 1.00 92.38 111 SER A C 1
ATOM 833 O O . SER A 1 111 ? -12.405 9.323 1.949 1.00 92.38 111 SER A O 1
ATOM 835 N N . SER A 1 112 ? -12.872 9.330 -0.249 1.00 93.62 112 SER A N 1
ATOM 836 C CA . SER A 1 112 ? -12.911 7.872 -0.354 1.00 93.62 112 SER A CA 1
ATOM 837 C C . SER A 1 112 ? -11.512 7.293 -0.184 1.00 93.62 112 SER A C 1
ATOM 839 O O . SER A 1 112 ? -10.542 7.875 -0.662 1.00 93.62 112 SER A O 1
ATOM 841 N N . VAL A 1 113 ? -11.410 6.131 0.460 1.00 91.75 113 VAL A N 1
ATOM 842 C CA . VAL A 1 113 ? -10.142 5.395 0.530 1.00 91.75 113 VAL A CA 1
ATOM 843 C C . VAL A 1 113 ? -9.650 5.063 -0.882 1.00 91.75 113 VAL A C 1
ATOM 845 O O . VAL A 1 113 ? -10.442 4.673 -1.745 1.00 91.75 113 VAL A O 1
ATOM 848 N N . HIS A 1 114 ? -8.351 5.245 -1.120 1.00 87.88 114 HIS A N 1
ATOM 849 C CA . HIS A 1 114 ? -7.736 4.949 -2.412 1.00 87.88 114 HIS A CA 1
ATOM 850 C C . HIS A 1 114 ? -7.804 3.440 -2.694 1.00 87.88 114 HIS A C 1
ATOM 852 O O . HIS A 1 114 ? -7.650 2.620 -1.784 1.00 87.88 114 HIS A O 1
ATOM 858 N N . SER A 1 115 ? -8.036 3.066 -3.954 1.00 82.38 115 SER A N 1
ATOM 859 C CA . SER A 1 115 ? -8.120 1.666 -4.401 1.00 82.38 115 SER A CA 1
ATOM 860 C C . SER A 1 115 ? -6.854 0.879 -4.083 1.00 82.38 115 SER A C 1
ATOM 862 O O . SER A 1 115 ? -6.946 -0.269 -3.663 1.00 82.38 115 SER A O 1
ATOM 864 N N . GLU A 1 116 ? -5.687 1.504 -4.207 1.00 79.31 116 GLU A N 1
ATOM 865 C CA . GLU A 1 116 ? -4.398 0.888 -3.887 1.00 79.31 116 GLU A CA 1
ATOM 866 C C . GLU A 1 116 ? -4.295 0.513 -2.405 1.00 79.31 116 GLU A C 1
ATOM 868 O O . GLU A 1 116 ? -3.884 -0.595 -2.072 1.00 79.31 116 GLU A O 1
ATOM 873 N N . HIS A 1 117 ? -4.758 1.382 -1.500 1.00 86.81 117 HIS A N 1
ATOM 874 C CA . HIS A 1 117 ? -4.783 1.083 -0.066 1.00 86.81 117 HIS A CA 1
ATOM 875 C C . HIS A 1 117 ? -5.757 -0.054 0.257 1.00 86.81 117 HIS A C 1
ATOM 877 O O . HIS A 1 117 ? -5.471 -0.883 1.119 1.00 86.81 117 HIS A O 1
ATOM 883 N N . LEU A 1 118 ? -6.898 -0.121 -0.438 1.00 87.12 118 LEU A N 1
ATOM 884 C CA . LEU A 1 118 ? -7.815 -1.255 -0.316 1.00 87.12 118 LEU A CA 1
ATOM 885 C C . LEU A 1 118 ? -7.147 -2.550 -0.773 1.00 87.12 118 LEU A C 1
ATOM 887 O O . LEU A 1 118 ? -7.184 -3.518 -0.023 1.00 87.12 118 LEU A O 1
ATOM 891 N N . LYS A 1 119 ? -6.500 -2.543 -1.945 1.00 83.62 119 LYS A N 1
ATOM 892 C CA . LYS A 1 119 ? -5.751 -3.683 -2.488 1.00 83.62 119 LYS A CA 1
ATOM 893 C C . LYS A 1 119 ? -4.709 -4.165 -1.476 1.00 83.62 119 LYS A C 1
ATOM 895 O O . LYS A 1 119 ? -4.723 -5.319 -1.072 1.00 83.62 119 LYS A O 1
ATOM 900 N N . MET A 1 120 ? -3.883 -3.249 -0.967 1.00 85.94 120 MET A N 1
ATOM 901 C CA . MET A 1 120 ? -2.830 -3.556 0.005 1.00 85.94 120 MET A CA 1
ATOM 902 C C . MET A 1 120 ? -3.347 -4.117 1.335 1.00 85.94 120 MET A C 1
ATOM 904 O O . MET A 1 120 ? -2.675 -4.942 1.946 1.00 85.94 120 MET A O 1
ATOM 908 N N . LEU A 1 121 ? -4.491 -3.639 1.831 1.00 90.81 121 LEU A N 1
ATOM 909 C CA . LEU A 1 121 ? -5.000 -4.029 3.149 1.00 90.81 121 LEU A CA 1
ATOM 910 C C . LEU A 1 121 ? -5.949 -5.233 3.102 1.00 90.81 121 LEU A C 1
ATOM 912 O O . LEU A 1 121 ? -6.080 -5.927 4.108 1.00 90.81 121 LEU A O 1
ATOM 916 N N . LEU A 1 122 ? -6.648 -5.455 1.986 1.00 89.31 122 LEU A N 1
ATOM 917 C CA . LEU A 1 122 ? -7.654 -6.512 1.847 1.00 89.31 122 LEU A CA 1
ATOM 918 C C . LEU A 1 122 ? -7.156 -7.756 1.117 1.00 89.31 122 LEU A C 1
ATOM 920 O O . LEU A 1 122 ? -7.719 -8.825 1.350 1.00 89.31 122 LEU A O 1
ATOM 924 N N . GLU A 1 123 ? -6.180 -7.630 0.220 1.00 83.81 123 GLU A N 1
ATOM 925 C CA . GLU A 1 123 ? -5.709 -8.753 -0.588 1.00 83.81 123 GLU A CA 1
ATOM 926 C C . GLU A 1 123 ? -4.500 -9.435 0.056 1.00 83.81 123 GLU A C 1
ATOM 928 O O . GLU A 1 123 ? -3.589 -8.783 0.572 1.00 83.81 123 GLU A O 1
ATOM 933 N N . ASP A 1 124 ? -4.488 -10.769 -0.003 1.00 75.38 124 ASP A N 1
ATOM 934 C CA . ASP A 1 124 ? -3.317 -11.559 0.365 1.00 75.38 124 ASP A CA 1
ATOM 935 C C . ASP A 1 124 ? -2.208 -11.319 -0.666 1.00 75.38 124 ASP A C 1
ATOM 937 O O . ASP A 1 124 ? -2.425 -11.391 -1.879 1.00 75.38 124 ASP A O 1
ATOM 941 N N . GLY A 1 125 ? -0.996 -11.053 -0.190 1.00 81.62 125 GLY A N 1
ATOM 942 C CA . GLY A 1 125 ? 0.115 -10.678 -1.054 1.00 81.62 125 GLY A CA 1
ATOM 943 C C . GLY A 1 125 ? 1.442 -10.733 -0.321 1.00 81.62 125 GLY A C 1
ATOM 944 O O . GLY A 1 125 ? 1.501 -10.716 0.901 1.00 81.62 125 GLY A O 1
ATOM 945 N N . ASN A 1 126 ? 2.547 -10.799 -1.057 1.00 86.81 126 ASN A N 1
ATOM 946 C CA . ASN A 1 126 ? 3.843 -10.659 -0.408 1.00 86.81 126 ASN A CA 1
ATOM 947 C C . ASN A 1 126 ? 4.091 -9.174 -0.158 1.00 86.81 126 ASN A C 1
ATOM 949 O O . ASN A 1 126 ? 4.050 -8.376 -1.086 1.00 86.81 126 ASN A O 1
ATOM 953 N N . PHE A 1 127 ? 4.369 -8.804 1.084 1.00 89.50 127 PHE A N 1
ATOM 954 C CA . PHE A 1 127 ? 4.727 -7.447 1.472 1.00 89.50 127 PHE A CA 1
ATOM 955 C C . PHE A 1 127 ? 6.129 -7.445 2.053 1.00 89.50 127 PHE A C 1
ATOM 957 O O . PHE A 1 127 ? 6.476 -8.301 2.868 1.00 89.50 127 PHE A O 1
ATOM 964 N N . ARG A 1 128 ? 6.939 -6.466 1.665 1.00 90.00 128 ARG A N 1
ATOM 965 C CA . ARG A 1 128 ? 8.291 -6.289 2.184 1.00 90.00 128 ARG A CA 1
ATOM 966 C C . ARG A 1 128 ? 8.357 -5.066 3.083 1.00 90.00 128 ARG A C 1
ATOM 968 O O . ARG A 1 128 ? 7.700 -4.055 2.838 1.00 90.00 128 ARG A O 1
ATOM 975 N N . LEU A 1 129 ? 9.190 -5.156 4.115 1.00 88.81 129 LEU A N 1
ATOM 976 C CA . LEU A 1 129 ? 9.591 -3.994 4.890 1.00 88.81 129 LEU A CA 1
ATOM 977 C C . LEU A 1 129 ? 10.816 -3.335 4.252 1.00 88.81 129 LEU A C 1
ATOM 979 O O . LEU A 1 129 ? 11.852 -3.983 4.066 1.00 88.81 129 LEU A O 1
ATOM 983 N N . GLN A 1 130 ? 10.716 -2.036 3.997 1.00 87.81 130 GLN A N 1
ATOM 984 C CA . GLN A 1 130 ? 11.864 -1.198 3.685 1.00 87.81 130 GLN A CA 1
ATOM 985 C C . GLN A 1 130 ? 12.202 -0.321 4.873 1.00 87.81 130 GLN A C 1
ATOM 987 O O . GLN A 1 130 ? 11.313 0.227 5.522 1.00 87.81 130 GLN A O 1
ATOM 992 N N . VAL A 1 131 ? 13.492 -0.183 5.155 1.00 86.81 131 VAL A N 1
ATOM 993 C CA . VAL A 1 131 ? 13.994 0.634 6.258 1.00 86.81 131 VAL A CA 1
ATOM 994 C C . VAL A 1 131 ? 14.972 1.668 5.739 1.00 86.81 131 VAL A C 1
ATOM 996 O O . VAL A 1 131 ? 15.749 1.418 4.825 1.00 86.81 131 VAL A O 1
ATOM 999 N N . LYS A 1 132 ? 14.947 2.848 6.341 1.00 86.19 132 LYS A N 1
ATOM 1000 C CA . LYS A 1 132 ? 15.862 3.938 6.037 1.00 86.19 132 LYS A CA 1
ATOM 1001 C C . LYS A 1 132 ? 16.318 4.576 7.339 1.00 86.19 132 LYS A C 1
ATOM 1003 O O . LYS A 1 132 ? 15.529 4.831 8.255 1.00 86.19 132 LYS A O 1
ATOM 1008 N N . ALA A 1 133 ? 17.618 4.831 7.449 1.00 82.06 133 ALA A N 1
ATOM 1009 C CA . ALA A 1 133 ? 18.142 5.599 8.571 1.00 82.06 133 ALA A CA 1
ATOM 1010 C C . ALA A 1 133 ? 17.591 7.035 8.515 1.00 82.06 133 ALA A C 1
ATOM 1012 O O . ALA A 1 133 ? 17.372 7.587 7.450 1.00 82.06 133 ALA A O 1
ATOM 1013 N N . ARG A 1 134 ? 17.434 7.736 9.639 1.00 73.44 134 ARG A N 1
ATOM 1014 C CA . ARG A 1 134 ? 16.945 9.135 9.608 1.00 73.44 134 ARG A CA 1
ATOM 1015 C C . ARG A 1 134 ? 17.918 10.146 8.952 1.00 73.44 134 ARG A C 1
ATOM 1017 O O . ARG A 1 134 ? 17.706 11.349 9.031 1.00 73.44 134 ARG A O 1
ATOM 1024 N N . LYS A 1 135 ? 19.020 9.693 8.345 1.00 74.19 135 LYS A N 1
ATOM 1025 C CA . LYS A 1 135 ? 19.983 10.571 7.668 1.00 74.19 135 LYS A CA 1
ATOM 1026 C C . LYS A 1 135 ? 19.440 10.977 6.298 1.00 74.19 135 LYS A C 1
ATOM 1028 O O . LYS A 1 135 ? 18.990 10.116 5.542 1.00 74.19 135 LYS A O 1
ATOM 1033 N N . GLU A 1 136 ? 19.567 12.264 5.989 1.00 56.50 136 GLU A N 1
ATOM 1034 C CA . GLU A 1 136 ? 18.986 12.979 4.838 1.00 56.50 136 GLU A CA 1
ATOM 1035 C C . GLU A 1 136 ? 19.276 12.326 3.470 1.00 56.50 136 GLU A C 1
ATOM 1037 O O . GLU A 1 136 ? 18.450 12.395 2.569 1.00 56.50 136 GLU A O 1
ATOM 1042 N N . HIS A 1 137 ? 20.365 11.559 3.351 1.00 64.88 137 HIS A N 1
ATOM 1043 C CA . HIS A 1 137 ? 20.769 10.879 2.108 1.00 64.88 137 HIS A CA 1
ATOM 1044 C C . HIS A 1 137 ? 20.884 9.355 2.218 1.00 64.88 137 HIS A C 1
ATOM 1046 O O . HIS A 1 137 ? 21.581 8.718 1.431 1.00 64.88 137 HIS A O 1
ATOM 1052 N N . SER A 1 138 ? 20.259 8.742 3.221 1.00 69.44 138 SER A N 1
ATOM 1053 C CA . SER A 1 138 ? 20.235 7.277 3.275 1.00 69.44 138 SER A CA 1
ATOM 1054 C C . SER A 1 138 ? 19.280 6.707 2.225 1.00 69.44 138 SER A C 1
ATOM 1056 O O . SER A 1 138 ? 18.224 7.280 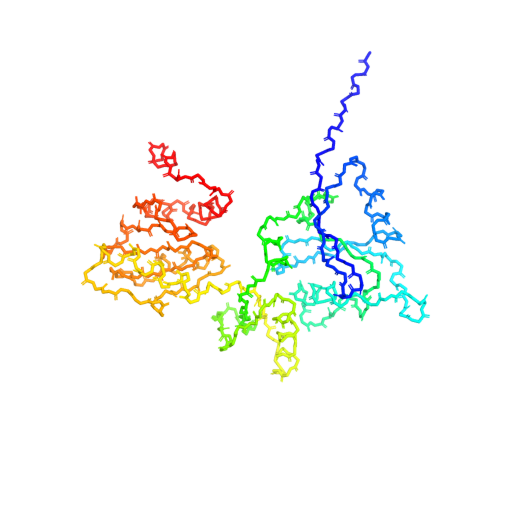1.943 1.00 69.44 138 SER A O 1
ATOM 1058 N N . ARG A 1 139 ? 19.683 5.592 1.617 1.00 79.06 139 ARG A N 1
ATOM 1059 C CA . ARG A 1 139 ? 18.837 4.822 0.705 1.00 79.06 139 ARG A CA 1
ATOM 1060 C C . ARG A 1 139 ? 17.873 3.961 1.518 1.00 79.06 139 ARG A C 1
ATOM 1062 O O . ARG A 1 139 ? 18.127 3.688 2.691 1.00 79.06 139 ARG A O 1
ATOM 1069 N N . TRP A 1 140 ? 16.765 3.580 0.896 1.00 85.06 140 TRP A N 1
ATOM 1070 C CA . TRP A 1 140 ? 15.908 2.533 1.431 1.00 85.06 140 TRP A CA 1
ATOM 1071 C C . TRP A 1 140 ? 16.599 1.187 1.260 1.00 85.06 140 TRP A C 1
ATOM 1073 O O . TRP A 1 140 ? 17.012 0.832 0.158 1.00 85.06 140 TRP A O 1
ATOM 1083 N N . ASP A 1 141 ? 16.706 0.449 2.355 1.00 84.19 141 ASP A N 1
ATOM 1084 C CA . ASP A 1 141 ? 17.217 -0.909 2.376 1.00 84.19 141 ASP A CA 1
ATOM 1085 C C . ASP A 1 141 ? 16.048 -1.887 2.508 1.00 84.19 141 ASP A C 1
ATOM 1087 O O . ASP A 1 141 ? 15.161 -1.735 3.353 1.00 84.19 141 ASP A O 1
ATOM 1091 N N . ASN A 1 142 ? 16.064 -2.918 1.670 1.00 83.75 142 ASN A N 1
ATOM 1092 C CA . ASN A 1 142 ? 15.111 -4.018 1.719 1.00 83.75 142 ASN A CA 1
ATOM 1093 C C . ASN A 1 142 ? 15.496 -4.983 2.844 1.00 83.75 142 ASN A C 1
ATOM 1095 O O . ASN A 1 142 ? 16.608 -5.516 2.845 1.00 83.75 142 ASN A O 1
ATOM 1099 N N . LEU A 1 143 ? 14.571 -5.292 3.757 1.00 81.44 143 LEU A N 1
ATOM 1100 C CA . LEU A 1 143 ? 14.763 -6.460 4.617 1.00 81.44 143 LEU A CA 1
ATOM 1101 C C . LEU A 1 143 ? 14.687 -7.749 3.781 1.00 81.44 143 LEU A C 1
ATOM 1103 O O . LEU A 1 143 ? 13.967 -7.790 2.781 1.00 81.44 143 LEU A O 1
ATOM 1107 N N . PRO A 1 144 ? 15.420 -8.817 4.153 1.00 79.50 144 PRO A N 1
ATOM 1108 C CA . PRO A 1 144 ? 15.600 -9.990 3.293 1.00 79.50 144 PRO A CA 1
ATOM 1109 C C . PRO A 1 144 ? 14.349 -10.870 3.160 1.00 79.50 144 PRO A C 1
ATOM 1111 O O . PRO A 1 144 ? 14.333 -11.772 2.327 1.00 79.50 144 PRO A O 1
ATOM 1114 N N . PHE A 1 145 ? 13.301 -10.614 3.941 1.00 82.62 145 PHE A N 1
ATOM 1115 C CA . PHE A 1 145 ? 12.073 -11.402 3.965 1.00 82.62 145 PHE A CA 1
ATOM 1116 C C . PHE A 1 145 ? 10.857 -10.574 3.532 1.00 82.62 145 PHE A C 1
ATOM 1118 O O . PHE A 1 145 ? 10.817 -9.359 3.727 1.00 82.62 145 PHE A O 1
ATOM 1125 N N . ALA A 1 146 ? 9.869 -11.261 2.962 1.00 87.81 146 ALA A N 1
ATOM 1126 C CA . ALA A 1 146 ? 8.522 -10.750 2.739 1.00 87.81 146 ALA A CA 1
ATOM 1127 C C . ALA A 1 146 ? 7.542 -11.514 3.644 1.00 87.81 146 ALA A C 1
ATOM 1129 O O . ALA A 1 146 ? 7.810 -12.659 4.019 1.00 87.81 146 ALA A O 1
ATOM 1130 N N . CYS A 1 147 ? 6.428 -10.888 4.006 1.00 90.12 147 CYS A N 1
ATOM 1131 C CA . CYS A 1 147 ? 5.353 -11.498 4.787 1.00 90.12 147 CYS A CA 1
ATOM 1132 C C . CYS A 1 147 ? 4.070 -11.595 3.942 1.00 90.12 147 CYS A C 1
ATOM 1134 O O . CYS A 1 147 ? 3.941 -10.849 2.974 1.00 90.12 147 CYS A O 1
ATOM 1136 N N . PRO A 1 148 ? 3.134 -12.497 4.286 1.00 89.56 148 PRO A N 1
ATOM 1137 C CA . PRO A 1 148 ? 1.956 -12.792 3.461 1.00 89.56 148 PRO A CA 1
ATOM 1138 C C . PRO A 1 148 ? 0.830 -11.748 3.543 1.00 89.56 148 PRO A C 1
ATOM 1140 O O . PRO A 1 148 ? -0.147 -11.853 2.806 1.00 89.56 148 PRO A O 1
ATOM 1143 N N . ASP A 1 149 ? 0.936 -10.775 4.447 1.00 90.44 149 ASP A N 1
ATOM 1144 C CA . ASP A 1 149 ? -0.050 -9.713 4.607 1.00 90.44 149 ASP A CA 1
ATOM 1145 C C . ASP A 1 149 ? 0.590 -8.446 5.187 1.00 90.44 149 ASP A C 1
ATOM 1147 O O . ASP A 1 149 ? 1.647 -8.481 5.833 1.00 90.44 149 ASP A O 1
ATOM 1151 N N . TRP A 1 150 ? -0.078 -7.315 4.963 1.00 92.06 150 TRP A N 1
ATOM 1152 C CA . TRP A 1 150 ? 0.402 -6.000 5.371 1.00 92.06 150 TRP A CA 1
ATOM 1153 C C . TRP A 1 150 ? 0.587 -5.877 6.893 1.00 92.06 150 TRP A C 1
ATOM 1155 O O . TRP A 1 150 ? 1.572 -5.289 7.343 1.00 92.06 150 TRP A O 1
ATOM 1165 N N . PHE A 1 151 ? -0.311 -6.448 7.707 1.00 92.06 151 PHE A N 1
ATOM 1166 C CA . PHE A 1 151 ? -0.266 -6.298 9.168 1.00 92.06 151 PHE A CA 1
ATOM 1167 C C . PHE A 1 151 ? 0.853 -7.120 9.799 1.00 92.06 151 PHE A C 1
ATOM 1169 O O . PHE A 1 151 ? 1.509 -6.641 10.726 1.00 92.06 151 PHE A O 1
ATOM 1176 N N . THR A 1 152 ? 1.122 -8.318 9.282 1.00 92.00 152 THR A N 1
ATOM 1177 C CA . THR A 1 152 ? 2.286 -9.113 9.686 1.00 92.00 152 THR A CA 1
ATOM 1178 C C . THR A 1 152 ? 3.581 -8.363 9.369 1.00 92.00 152 THR A C 1
ATOM 1180 O O . THR A 1 152 ? 4.462 -8.279 10.230 1.00 92.00 152 THR A O 1
ATOM 1183 N N . THR A 1 153 ? 3.688 -7.735 8.190 1.00 92.25 153 THR A N 1
ATOM 1184 C CA . THR A 1 153 ? 4.849 -6.890 7.854 1.00 92.25 153 THR A CA 1
ATOM 1185 C C . THR A 1 153 ? 4.947 -5.665 8.763 1.00 92.25 153 THR A C 1
ATOM 1187 O O . THR A 1 153 ? 6.042 -5.330 9.218 1.00 92.25 153 THR A O 1
ATOM 1190 N N . ALA A 1 154 ? 3.822 -5.018 9.083 1.00 90.50 154 ALA A N 1
ATOM 1191 C CA . ALA A 1 154 ? 3.776 -3.881 10.002 1.00 90.50 154 ALA A CA 1
ATOM 1192 C C . ALA A 1 154 ? 4.284 -4.243 11.396 1.00 90.50 154 ALA A C 1
ATOM 1194 O O . ALA A 1 154 ? 5.162 -3.563 11.931 1.00 90.50 154 ALA A O 1
ATOM 1195 N N . ALA A 1 155 ? 3.786 -5.344 11.962 1.00 90.19 155 ALA A N 1
ATOM 1196 C CA . ALA A 1 155 ? 4.224 -5.839 13.259 1.00 90.19 155 ALA A CA 1
ATOM 1197 C C . ALA A 1 155 ? 5.729 -6.158 13.261 1.00 90.19 155 ALA A C 1
ATOM 1199 O O . ALA A 1 155 ? 6.443 -5.757 14.183 1.00 90.19 155 ALA A O 1
ATOM 1200 N N . ALA A 1 156 ? 6.233 -6.803 12.201 1.00 88.94 156 ALA A N 1
ATOM 1201 C CA . ALA A 1 156 ? 7.659 -7.078 12.043 1.00 88.94 156 ALA A CA 1
ATOM 1202 C C . ALA A 1 156 ? 8.498 -5.790 11.962 1.00 88.94 156 ALA A C 1
ATOM 1204 O O . ALA A 1 156 ? 9.573 -5.720 12.558 1.00 88.94 156 ALA A O 1
ATOM 1205 N N . GLY A 1 157 ? 8.011 -4.757 11.268 1.00 86.94 157 GLY A N 1
ATOM 1206 C CA . GLY A 1 157 ? 8.699 -3.471 11.153 1.00 86.94 157 GLY A CA 1
ATOM 1207 C C . GLY A 1 157 ? 8.760 -2.682 12.452 1.00 86.94 157 GLY A C 1
ATOM 1208 O O . GLY A 1 157 ? 9.818 -2.156 12.807 1.00 86.94 157 GLY A O 1
ATOM 1209 N N . ILE A 1 158 ? 7.663 -2.669 13.206 1.00 85.62 158 ILE A N 1
ATOM 1210 C CA . ILE A 1 158 ? 7.610 -2.080 14.547 1.00 85.62 158 ILE A CA 1
ATOM 1211 C C . ILE A 1 158 ? 8.604 -2.786 15.475 1.00 85.62 158 ILE A C 1
ATOM 1213 O O . ILE A 1 158 ? 9.384 -2.122 16.162 1.00 85.62 158 ILE A O 1
ATOM 1217 N N . GLU A 1 159 ? 8.624 -4.121 15.466 1.00 85.44 159 GLU A N 1
ATOM 1218 C CA . GLU A 1 159 ? 9.547 -4.900 16.291 1.00 85.44 159 GLU A CA 1
ATOM 1219 C C . GLU A 1 159 ? 11.008 -4.669 15.884 1.00 85.44 159 GLU A C 1
ATOM 1221 O O . GLU A 1 159 ? 11.859 -4.425 16.741 1.00 85.44 159 GLU A O 1
ATOM 1226 N N . ALA A 1 160 ? 11.304 -4.640 14.582 1.00 83.25 160 ALA A N 1
ATOM 1227 C CA . ALA A 1 160 ? 12.638 -4.332 14.077 1.00 83.25 160 ALA A CA 1
ATOM 1228 C C . ALA A 1 160 ? 13.106 -2.932 14.510 1.00 83.25 160 ALA A C 1
ATOM 1230 O O . ALA A 1 160 ? 14.245 -2.772 14.956 1.00 83.25 160 ALA A O 1
ATOM 1231 N N . ASN A 1 161 ? 12.229 -1.924 14.445 1.00 81.19 161 ASN A N 1
ATOM 1232 C CA . ASN A 1 161 ? 12.537 -0.568 14.900 1.00 81.19 161 ASN A CA 1
ATOM 1233 C C . ASN A 1 161 ? 12.794 -0.525 16.419 1.00 81.19 161 ASN A C 1
ATOM 1235 O O . ASN A 1 161 ? 13.737 0.127 16.872 1.00 81.19 161 ASN A O 1
ATOM 1239 N N . ARG A 1 162 ? 12.018 -1.285 17.208 1.00 82.94 162 ARG A N 1
ATOM 1240 C CA . ARG A 1 162 ? 12.218 -1.438 18.660 1.00 82.94 162 ARG A CA 1
ATOM 1241 C C . ARG A 1 162 ? 13.573 -2.073 18.987 1.00 82.94 162 ARG A C 1
ATOM 1243 O O . ARG A 1 162 ? 14.265 -1.608 19.893 1.00 82.94 162 ARG A O 1
ATOM 1250 N N . MET A 1 163 ? 13.970 -3.107 18.245 1.00 83.69 163 MET A N 1
ATOM 1251 C CA . MET A 1 163 ? 15.235 -3.823 18.445 1.00 83.69 163 MET A CA 1
ATOM 1252 C C . MET A 1 163 ? 16.464 -3.031 17.984 1.00 83.69 163 MET A C 1
ATOM 1254 O O . MET A 1 163 ? 17.526 -3.149 18.593 1.00 83.69 163 MET A O 1
ATOM 1258 N N . ALA A 1 164 ? 16.346 -2.222 16.928 1.00 78.62 164 ALA A N 1
ATOM 1259 C CA . ALA A 1 164 ? 17.483 -1.547 16.301 1.00 78.62 164 ALA A CA 1
ATOM 1260 C C . ALA A 1 164 ? 18.175 -0.497 17.194 1.00 78.62 164 ALA A C 1
ATOM 1262 O O . ALA A 1 164 ? 19.258 -0.028 16.838 1.00 78.62 164 ALA A O 1
ATOM 1263 N N . GLN A 1 165 ? 17.563 -0.093 18.320 1.00 72.62 165 GLN A N 1
ATOM 1264 C CA . GLN A 1 165 ? 18.031 0.971 19.235 1.00 72.62 165 GLN A CA 1
ATOM 1265 C C . GLN A 1 165 ? 18.383 2.305 18.540 1.00 72.62 165 GLN A C 1
ATOM 1267 O O . GLN A 1 165 ? 18.985 3.205 19.126 1.00 72.62 165 GLN A O 1
ATOM 1272 N N . ARG A 1 166 ? 18.011 2.448 17.268 1.00 71.88 166 ARG A N 1
ATOM 1273 C CA . ARG A 1 166 ? 18.235 3.596 16.399 1.00 71.88 166 ARG A CA 1
ATOM 1274 C C . ARG A 1 166 ? 16.896 3.918 15.770 1.00 71.88 166 ARG A C 1
ATOM 1276 O O . ARG A 1 166 ? 16.176 3.012 15.374 1.00 71.88 166 ARG A O 1
ATOM 1283 N N . LYS A 1 167 ? 16.584 5.207 15.654 1.00 74.56 167 LYS A N 1
ATOM 1284 C CA . LYS A 1 167 ? 15.348 5.669 15.017 1.00 74.56 167 LYS A CA 1
ATOM 1285 C C . LYS A 1 167 ? 15.413 5.361 13.520 1.00 74.56 167 LYS A C 1
ATOM 1287 O O . LYS A 1 167 ? 16.062 6.103 12.774 1.00 74.56 167 LYS A O 1
ATOM 1292 N N . LEU A 1 168 ? 14.787 4.264 13.105 1.00 79.31 168 LEU A N 1
ATOM 1293 C CA . LEU A 1 168 ? 14.579 3.932 11.702 1.00 79.31 168 LEU A CA 1
ATOM 1294 C C . LEU A 1 168 ? 13.247 4.522 11.242 1.00 79.31 168 LEU A C 1
ATOM 1296 O O . LEU A 1 168 ? 12.285 4.609 12.006 1.00 79.31 168 LEU A O 1
ATOM 1300 N N . THR A 1 169 ? 13.215 4.942 9.984 1.00 83.56 169 THR A N 1
ATOM 1301 C CA . THR A 1 169 ? 11.960 5.111 9.248 1.00 83.56 169 THR A CA 1
ATOM 1302 C C . THR A 1 169 ? 11.731 3.807 8.507 1.00 83.56 169 THR A C 1
ATOM 1304 O O . THR A 1 169 ? 12.685 3.255 7.956 1.00 83.56 169 THR A O 1
ATOM 1307 N N . PHE A 1 170 ? 10.512 3.288 8.519 1.00 84.94 170 PHE A N 1
ATOM 1308 C CA . PHE A 1 170 ? 10.172 2.107 7.743 1.00 84.94 170 PHE A CA 1
ATOM 1309 C C . PHE A 1 170 ? 8.898 2.353 6.948 1.00 84.94 170 PHE A C 1
ATOM 1311 O O . PHE A 1 170 ? 8.047 3.130 7.375 1.00 84.94 170 PHE A O 1
ATOM 1318 N N . ARG A 1 171 ? 8.785 1.673 5.811 1.00 86.19 171 ARG A N 1
ATOM 1319 C CA . ARG A 1 171 ? 7.569 1.609 5.004 1.00 86.19 171 ARG A CA 1
ATOM 1320 C C . ARG A 1 171 ? 7.304 0.170 4.588 1.00 86.19 171 ARG A C 1
ATOM 1322 O O . ARG A 1 171 ? 8.214 -0.665 4.586 1.00 86.19 171 ARG A O 1
ATOM 1329 N N . ILE A 1 172 ? 6.051 -0.116 4.271 1.00 87.88 172 ILE A N 1
ATOM 1330 C CA . ILE A 1 172 ? 5.595 -1.437 3.843 1.00 87.88 172 ILE A CA 1
ATOM 1331 C C . ILE A 1 172 ? 5.206 -1.321 2.388 1.00 87.88 172 ILE A C 1
ATOM 1333 O O . ILE A 1 172 ? 4.404 -0.460 2.035 1.00 87.88 172 ILE A O 1
ATOM 1337 N N . VAL A 1 173 ? 5.772 -2.189 1.564 1.00 86.81 173 VAL A N 1
ATOM 1338 C CA . VAL A 1 173 ? 5.608 -2.124 0.117 1.00 86.81 173 VAL A CA 1
ATOM 1339 C C . VAL A 1 173 ? 5.172 -3.481 -0.430 1.00 86.81 173 VAL A C 1
ATOM 1341 O O . VAL A 1 173 ? 5.598 -4.510 0.107 1.00 86.81 173 VAL A O 1
ATOM 1344 N N . PRO A 1 174 ? 4.314 -3.521 -1.460 1.00 86.25 174 PRO A N 1
ATOM 1345 C CA . PRO A 1 174 ? 3.950 -4.774 -2.107 1.00 86.25 174 PRO A CA 1
ATOM 1346 C C . PRO A 1 174 ? 5.154 -5.343 -2.865 1.00 86.25 174 PRO A C 1
ATOM 1348 O O . PRO A 1 174 ? 5.814 -4.643 -3.622 1.00 86.25 174 PRO A O 1
ATOM 1351 N N . GLU A 1 175 ? 5.442 -6.625 -2.674 1.00 87.44 175 GLU A N 1
ATOM 1352 C CA . GLU A 1 175 ? 6.456 -7.378 -3.407 1.00 87.44 175 GLU A CA 1
ATOM 1353 C C . GLU A 1 175 ? 5.761 -8.177 -4.522 1.00 87.44 175 GLU A C 1
ATOM 1355 O O . GLU A 1 175 ? 4.985 -9.096 -4.227 1.00 87.44 175 GLU A O 1
ATOM 1360 N N . PRO A 1 176 ? 6.057 -7.894 -5.804 1.00 85.94 176 PRO A N 1
ATOM 1361 C CA 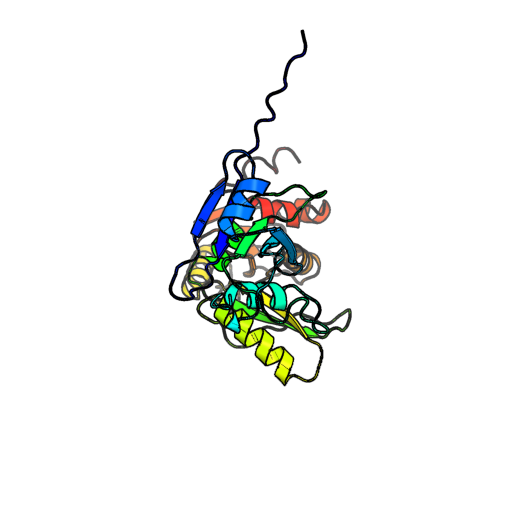. PRO A 1 176 ? 5.526 -8.687 -6.904 1.00 85.94 176 PRO A CA 1
ATOM 1362 C C . PRO A 1 176 ? 5.922 -10.156 -6.746 1.00 85.94 176 PRO A C 1
ATOM 1364 O O . PRO A 1 176 ? 7.073 -10.472 -6.423 1.00 85.94 176 PRO A O 1
ATOM 1367 N N . SER A 1 177 ? 4.979 -11.068 -6.991 1.00 86.38 177 SER A N 1
ATOM 1368 C CA . SER A 1 177 ? 5.246 -12.499 -6.852 1.00 86.38 177 SER A CA 1
ATOM 1369 C C . SER A 1 177 ? 6.372 -12.940 -7.793 1.00 86.38 177 SER A C 1
ATOM 1371 O O . SER A 1 177 ? 6.565 -12.391 -8.881 1.00 86.38 177 SER A O 1
ATOM 1373 N N . THR A 1 178 ? 7.124 -13.972 -7.401 1.00 88.69 178 THR A N 1
ATOM 1374 C CA . THR A 1 178 ? 8.164 -14.540 -8.273 1.00 88.69 178 THR A CA 1
ATOM 1375 C C . THR A 1 178 ? 7.588 -14.998 -9.614 1.00 88.69 178 THR A C 1
ATOM 1377 O O . THR A 1 178 ? 8.272 -14.903 -10.630 1.00 88.69 178 THR A O 1
ATOM 1380 N N . GLU A 1 179 ? 6.340 -15.469 -9.630 1.00 90.44 179 GLU A N 1
ATOM 1381 C CA . GLU A 1 179 ? 5.662 -15.884 -10.856 1.00 90.44 179 GLU A CA 1
ATOM 1382 C C . GLU A 1 179 ? 5.345 -14.694 -11.763 1.00 90.44 179 GLU A C 1
ATOM 1384 O O . GLU A 1 179 ? 5.665 -14.731 -12.948 1.00 90.44 179 GLU A O 1
ATOM 1389 N N . LEU A 1 180 ? 4.842 -13.595 -11.197 1.00 89.31 180 LEU A N 1
ATOM 1390 C CA . LEU A 1 180 ? 4.590 -12.364 -11.943 1.00 89.31 180 LEU A CA 1
ATOM 1391 C C . LEU A 1 180 ? 5.889 -11.797 -12.539 1.00 89.31 180 LEU A C 1
ATOM 1393 O O . LEU A 1 180 ? 5.940 -11.473 -13.723 1.00 89.31 180 LEU A O 1
ATOM 1397 N N . LYS A 1 181 ? 6.986 -11.785 -11.769 1.00 90.88 181 LYS A N 1
ATOM 1398 C CA . LYS A 1 181 ? 8.308 -11.371 -12.274 1.00 90.88 181 LYS A CA 1
ATOM 1399 C C . LYS A 1 181 ? 8.821 -12.276 -13.400 1.00 90.88 181 LYS A C 1
ATOM 1401 O O . LYS A 1 181 ? 9.397 -11.784 -14.368 1.00 90.88 181 LYS A O 1
ATOM 1406 N N . LYS A 1 182 ? 8.607 -13.596 -13.311 1.00 93.38 182 LYS A N 1
ATOM 1407 C CA . LYS A 1 182 ? 8.937 -14.534 -14.402 1.00 93.38 182 LYS A CA 1
ATOM 1408 C C . LYS A 1 182 ? 8.090 -14.280 -15.644 1.00 93.38 182 LYS A C 1
ATOM 1410 O O . LYS A 1 182 ? 8.617 -14.354 -16.753 1.00 93.38 182 LYS A O 1
ATOM 1415 N N . GLN A 1 183 ? 6.806 -13.981 -15.470 1.00 92.94 183 GLN A N 1
ATOM 1416 C CA . GLN A 1 183 ? 5.911 -13.642 -16.570 1.00 92.94 183 GLN A CA 1
ATOM 1417 C C . GLN A 1 183 ? 6.373 -12.361 -17.269 1.00 92.94 183 GLN A C 1
ATOM 1419 O O . GLN A 1 183 ? 6.529 -12.367 -18.488 1.00 92.94 183 GLN A O 1
ATOM 1424 N N . TRP A 1 184 ? 6.690 -11.304 -16.517 1.00 93.81 184 TRP A N 1
ATOM 1425 C CA . TRP A 1 184 ? 7.258 -10.070 -17.069 1.00 93.81 184 TRP A CA 1
ATOM 1426 C C . TRP A 1 184 ? 8.547 -10.322 -17.851 1.00 93.81 184 TRP A C 1
ATOM 1428 O O . TRP A 1 184 ? 8.653 -9.906 -19.002 1.00 93.81 184 TRP A O 1
ATOM 1438 N N . ALA A 1 185 ? 9.490 -11.074 -17.278 1.00 92.38 185 ALA A N 1
ATOM 1439 C CA . ALA A 1 185 ? 10.721 -11.453 -17.966 1.00 92.38 185 ALA A CA 1
ATOM 1440 C C . ALA A 1 185 ? 10.443 -12.229 -19.267 1.00 92.38 185 ALA A C 1
ATOM 1442 O O . ALA A 1 185 ? 11.009 -11.924 -20.315 1.00 92.38 185 ALA A O 1
ATOM 1443 N N . THR A 1 186 ? 9.517 -13.191 -19.231 1.00 93.06 186 THR A N 1
ATOM 1444 C CA . THR A 1 186 ? 9.116 -13.986 -20.404 1.00 93.06 186 THR A CA 1
ATOM 1445 C C . THR A 1 186 ? 8.544 -13.113 -21.519 1.00 93.06 186 THR A C 1
ATOM 1447 O O . THR A 1 186 ? 8.861 -13.331 -22.685 1.00 93.06 186 THR A O 1
ATOM 1450 N N . LEU A 1 187 ? 7.731 -12.116 -21.168 1.00 90.25 187 LEU A N 1
ATOM 1451 C CA . LEU A 1 187 ? 7.134 -11.180 -22.120 1.00 90.25 187 LEU A CA 1
ATOM 1452 C C . LEU A 1 187 ? 8.149 -10.173 -22.676 1.00 90.25 187 LEU A C 1
ATOM 1454 O O . LEU A 1 187 ? 8.028 -9.766 -23.828 1.00 90.25 187 LEU A O 1
ATOM 1458 N N . ALA A 1 188 ? 9.155 -9.791 -21.889 1.00 90.44 188 ALA A N 1
ATOM 1459 C CA . ALA A 1 188 ? 10.192 -8.853 -22.306 1.00 90.44 188 ALA A CA 1
ATOM 1460 C C . ALA A 1 188 ? 11.257 -9.490 -23.216 1.00 90.44 188 ALA A C 1
ATOM 1462 O O . ALA A 1 188 ? 11.700 -8.869 -24.181 1.00 90.44 188 ALA A O 1
ATOM 1463 N N . ASN A 1 189 ? 11.645 -10.739 -22.941 1.00 91.44 189 ASN A N 1
ATOM 1464 C CA . ASN A 1 189 ? 12.769 -11.420 -23.594 1.00 91.44 189 ASN A CA 1
ATOM 1465 C C . ASN A 1 189 ? 12.751 -11.453 -25.135 1.00 91.44 189 ASN A C 1
ATOM 1467 O O . ASN A 1 189 ? 13.822 -11.295 -25.719 1.00 91.44 189 ASN A O 1
ATOM 1471 N N . PRO A 1 190 ? 11.605 -11.591 -25.832 1.00 90.44 190 PRO A N 1
ATOM 1472 C CA . PRO A 1 190 ? 11.559 -11.515 -27.296 1.00 90.44 190 PRO A CA 1
ATOM 1473 C C . PRO A 1 190 ? 12.042 -10.181 -27.886 1.00 90.44 190 PRO A C 1
ATOM 1475 O O . PRO A 1 190 ? 12.333 -10.112 -29.078 1.00 90.44 190 PRO A O 1
ATOM 1478 N N . HIS A 1 191 ? 12.106 -9.126 -27.073 1.00 86.31 191 HIS A N 1
ATOM 1479 C CA . HIS A 1 191 ? 12.495 -7.778 -27.481 1.00 86.31 191 HIS A CA 1
ATOM 1480 C C . HIS A 1 191 ? 13.931 -7.410 -27.084 1.00 86.31 191 HIS A C 1
ATOM 1482 O O . HIS A 1 191 ? 14.379 -6.308 -27.401 1.00 86.31 191 HIS A O 1
ATOM 1488 N N . LEU A 1 192 ? 14.644 -8.300 -26.389 1.00 87.44 192 LEU A N 1
ATOM 1489 C CA . LEU A 1 192 ? 15.959 -8.031 -25.818 1.00 87.44 192 LEU A CA 1
ATOM 1490 C C . LEU A 1 192 ? 17.050 -8.869 -26.488 1.00 87.44 192 LEU A C 1
ATOM 1492 O O . LEU A 1 192 ? 16.851 -10.026 -26.849 1.00 87.44 192 LEU A O 1
ATOM 1496 N N . ASN A 1 193 ? 18.246 -8.289 -26.594 1.00 86.12 193 ASN A N 1
ATOM 1497 C CA . ASN A 1 193 ? 19.431 -9.003 -27.082 1.00 86.12 193 ASN A CA 1
ATOM 1498 C C . ASN A 1 193 ? 20.013 -9.965 -26.033 1.00 86.12 193 ASN A C 1
ATOM 1500 O O . ASN A 1 193 ? 20.710 -10.915 -26.385 1.00 86.12 193 ASN A O 1
ATOM 1504 N N . GLN A 1 194 ? 19.757 -9.704 -24.749 1.00 87.50 194 GLN A N 1
ATOM 1505 C CA . GLN A 1 194 ? 20.154 -10.552 -23.630 1.00 87.50 194 GLN A CA 1
ATOM 1506 C C . GLN A 1 194 ? 18.921 -10.887 -22.787 1.00 87.50 194 GLN A C 1
ATOM 1508 O O . GLN A 1 194 ? 18.099 -10.000 -22.555 1.00 87.50 194 GLN A O 1
ATOM 1513 N N . PRO A 1 195 ? 18.770 -12.146 -22.342 1.00 89.75 195 PRO A N 1
ATOM 1514 C CA . PRO A 1 195 ? 17.604 -12.549 -21.579 1.00 89.75 195 PRO A CA 1
ATOM 1515 C C . PRO A 1 195 ? 17.613 -11.907 -20.189 1.00 89.75 195 PRO A C 1
ATOM 1517 O O . PRO A 1 195 ? 18.583 -12.020 -19.443 1.00 89.75 195 PRO A O 1
ATOM 1520 N N . LEU A 1 196 ? 16.491 -11.292 -19.848 1.00 92.50 196 LEU A N 1
ATOM 1521 C CA . LEU A 1 196 ? 16.132 -10.821 -18.525 1.00 92.50 196 LEU A CA 1
ATOM 1522 C C . LEU A 1 196 ? 15.644 -11.997 -17.673 1.00 92.50 196 LEU A C 1
ATOM 1524 O O . LEU A 1 196 ? 14.839 -12.824 -18.120 1.00 92.50 196 LEU A O 1
ATOM 1528 N N . SER A 1 197 ? 16.103 -12.063 -16.428 1.00 92.62 197 SER A N 1
ATOM 1529 C CA . SER A 1 197 ? 15.581 -12.956 -15.398 1.00 92.62 197 SER A CA 1
ATOM 1530 C C . SER A 1 197 ? 14.691 -12.199 -14.408 1.00 92.62 197 SER A C 1
ATOM 1532 O O . SER A 1 197 ? 14.735 -10.978 -14.287 1.00 92.62 197 SER A O 1
ATOM 1534 N N . ALA A 1 198 ? 13.901 -12.934 -13.621 1.00 88.69 198 ALA A N 1
ATOM 1535 C CA . ALA A 1 198 ? 13.068 -12.343 -12.572 1.00 88.69 198 ALA A CA 1
ATOM 1536 C C . ALA A 1 198 ? 13.872 -11.588 -11.489 1.00 88.69 198 ALA A C 1
ATOM 1538 O O . ALA A 1 198 ? 13.303 -10.756 -10.787 1.00 88.69 198 ALA A O 1
ATOM 1539 N N . GLN A 1 199 ? 15.164 -11.896 -11.321 1.00 87.31 199 GLN A N 1
ATOM 1540 C CA . GLN A 1 199 ? 16.036 -11.248 -10.332 1.00 87.31 199 GLN A CA 1
ATOM 1541 C C . GLN A 1 199 ? 16.586 -9.906 -10.824 1.00 87.31 199 GLN A C 1
ATOM 1543 O O . GLN A 1 199 ? 16.973 -9.079 -10.003 1.00 87.31 199 GLN A O 1
ATOM 1548 N N . ASP A 1 200 ? 16.577 -9.685 -12.138 1.00 87.88 200 ASP A N 1
ATOM 1549 C CA . ASP A 1 200 ? 17.084 -8.462 -12.761 1.00 87.88 200 ASP A CA 1
ATOM 1550 C C . ASP A 1 200 ? 16.065 -7.309 -12.696 1.00 87.88 200 ASP A C 1
ATOM 1552 O O . ASP A 1 200 ? 16.404 -6.161 -12.972 1.00 87.88 200 ASP A O 1
ATOM 1556 N N . ILE A 1 201 ? 14.813 -7.599 -12.315 1.00 89.06 201 ILE A N 1
ATOM 1557 C CA . ILE A 1 201 ? 13.738 -6.609 -12.193 1.00 89.06 201 ILE A CA 1
ATOM 1558 C C . ILE A 1 201 ? 13.845 -5.893 -10.844 1.00 89.06 201 ILE A C 1
ATOM 1560 O O . ILE A 1 201 ? 13.516 -6.447 -9.788 1.00 89.06 201 ILE A O 1
ATOM 1564 N N . VAL A 1 202 ? 14.262 -4.629 -10.887 1.00 86.12 202 VAL A N 1
ATOM 1565 C CA . VAL A 1 202 ? 14.425 -3.785 -9.701 1.00 86.12 202 VAL A CA 1
ATOM 1566 C C . VAL A 1 202 ? 13.090 -3.148 -9.329 1.00 86.12 202 VAL A C 1
ATOM 1568 O O . VAL A 1 202 ? 12.486 -2.420 -10.108 1.00 86.12 202 VAL A O 1
ATOM 1571 N N . CYS A 1 203 ? 12.605 -3.422 -8.122 1.00 84.69 203 CYS A N 1
ATOM 1572 C CA . CYS A 1 203 ? 11.330 -2.885 -7.652 1.00 84.69 203 CYS A CA 1
ATOM 1573 C C . CYS A 1 203 ? 11.527 -1.511 -6.994 1.00 84.69 203 CYS A C 1
ATOM 1575 O O . CYS A 1 203 ? 12.332 -1.370 -6.071 1.00 84.69 203 CYS A O 1
ATOM 1577 N N . HIS A 1 204 ? 10.759 -0.537 -7.466 1.00 83.38 204 HIS A N 1
ATOM 1578 C CA . HIS A 1 204 ? 10.565 0.788 -6.895 1.00 83.38 204 HIS A CA 1
ATOM 1579 C C . HIS A 1 204 ? 9.142 0.882 -6.348 1.00 83.38 204 HIS A C 1
ATOM 1581 O O . HIS A 1 204 ? 8.239 0.189 -6.816 1.00 83.38 204 HIS A O 1
ATOM 1587 N N . TYR A 1 205 ? 8.943 1.719 -5.333 1.00 78.56 205 TYR A N 1
ATOM 1588 C CA . TYR A 1 205 ? 7.695 1.716 -4.561 1.00 78.56 205 TYR A CA 1
ATOM 1589 C C . TYR A 1 205 ? 7.093 3.105 -4.371 1.00 78.56 205 TYR A C 1
ATOM 1591 O O . TYR A 1 205 ? 6.012 3.232 -3.811 1.00 78.56 205 TYR A O 1
ATOM 1599 N N . GLU A 1 206 ? 7.768 4.127 -4.889 1.00 79.00 206 GLU A N 1
ATOM 1600 C CA . GLU A 1 206 ? 7.240 5.471 -5.086 1.00 79.00 206 GLU A CA 1
ATOM 1601 C C . GLU A 1 206 ? 7.514 5.879 -6.535 1.00 79.00 206 GLU A C 1
ATOM 1603 O O . GLU A 1 206 ? 8.571 5.557 -7.092 1.00 79.00 206 GLU A O 1
ATOM 1608 N N . ALA A 1 207 ? 6.564 6.591 -7.140 1.00 78.19 207 ALA A N 1
ATOM 1609 C CA . ALA A 1 207 ? 6.680 7.046 -8.519 1.00 78.19 207 ALA A CA 1
ATOM 1610 C C . ALA A 1 207 ? 7.907 7.959 -8.707 1.00 78.19 207 ALA A C 1
ATOM 1612 O O . ALA A 1 207 ? 8.647 7.798 -9.676 1.00 78.19 207 ALA A O 1
ATOM 1613 N N . ASP A 1 208 ? 8.199 8.821 -7.729 1.00 80.00 208 ASP A N 1
ATOM 1614 C CA . ASP A 1 208 ? 9.385 9.686 -7.723 1.00 80.00 208 ASP A CA 1
ATOM 1615 C C . ASP A 1 208 ? 10.704 8.907 -7.651 1.00 80.00 208 ASP A C 1
ATOM 1617 O O . ASP A 1 208 ? 11.684 9.277 -8.301 1.00 80.00 208 ASP A O 1
ATOM 1621 N N . GLU A 1 209 ? 10.755 7.807 -6.892 1.00 82.88 209 GLU A N 1
ATOM 1622 C CA . GLU A 1 209 ? 11.949 6.957 -6.819 1.00 82.88 209 GLU A CA 1
ATOM 1623 C C . GLU A 1 209 ? 12.219 6.268 -8.149 1.00 82.88 209 GLU A C 1
ATOM 1625 O O . GLU A 1 209 ? 13.371 6.179 -8.576 1.00 82.88 209 GLU A O 1
ATOM 1630 N N . LEU A 1 210 ? 11.158 5.776 -8.792 1.00 84.62 210 LEU A N 1
ATOM 1631 C CA . LEU A 1 210 ? 11.243 5.179 -10.115 1.00 84.62 210 LEU A CA 1
ATOM 1632 C C . LEU A 1 210 ? 11.664 6.227 -11.151 1.00 84.62 210 LEU A C 1
ATOM 1634 O O . LEU A 1 210 ? 12.590 5.990 -11.923 1.00 84.62 210 LEU A O 1
ATOM 1638 N N . ALA A 1 211 ? 11.040 7.406 -11.133 1.00 83.44 211 ALA A N 1
ATOM 1639 C CA . ALA A 1 211 ? 11.374 8.503 -12.032 1.00 83.44 211 ALA A CA 1
ATOM 1640 C C . ALA A 1 211 ? 12.829 8.959 -11.859 1.00 83.44 211 ALA A C 1
ATOM 1642 O O . ALA A 1 211 ? 13.541 9.124 -12.850 1.00 83.44 211 ALA A O 1
ATOM 1643 N N . THR A 1 212 ? 13.304 9.081 -10.617 1.00 84.00 212 THR A N 1
ATOM 1644 C CA . THR A 1 212 ? 14.706 9.394 -10.302 1.00 84.00 212 THR A CA 1
ATOM 1645 C C . THR A 1 212 ? 15.638 8.296 -10.809 1.00 84.00 212 THR A C 1
ATOM 1647 O O . THR A 1 212 ? 16.635 8.595 -11.459 1.00 84.00 212 THR A O 1
ATOM 1650 N N . ALA A 1 213 ? 15.315 7.018 -10.579 1.00 84.88 213 ALA A N 1
ATOM 1651 C CA . ALA A 1 213 ? 16.146 5.902 -11.032 1.00 84.88 213 ALA A CA 1
ATOM 1652 C C . ALA A 1 213 ? 16.258 5.831 -12.560 1.00 84.88 213 ALA A C 1
ATOM 1654 O O . ALA A 1 213 ? 17.339 5.562 -13.080 1.00 84.88 213 ALA A O 1
ATOM 1655 N N . ILE A 1 214 ? 15.164 6.115 -13.267 1.00 84.88 214 ILE A N 1
ATOM 1656 C CA . ILE A 1 214 ? 15.147 6.212 -14.727 1.00 84.88 214 ILE A CA 1
ATOM 1657 C C . ILE A 1 214 ? 15.937 7.445 -15.195 1.00 84.88 214 ILE A C 1
ATOM 1659 O O . ILE A 1 214 ? 16.673 7.363 -16.165 1.00 84.88 214 ILE A O 1
ATOM 1663 N N . THR A 1 215 ? 15.827 8.585 -14.512 1.00 81.94 215 THR A N 1
ATOM 1664 C CA . THR A 1 215 ? 16.441 9.846 -14.972 1.00 81.94 215 THR A CA 1
ATOM 1665 C C . THR A 1 215 ? 17.942 9.931 -14.686 1.00 81.94 215 THR A C 1
ATOM 1667 O O . THR A 1 215 ? 18.695 10.494 -15.477 1.00 81.94 215 THR A O 1
ATOM 1670 N N . GLU A 1 216 ? 18.388 9.407 -13.545 1.00 83.19 216 GLU A N 1
ATOM 1671 C CA . GLU A 1 216 ? 19.766 9.559 -13.060 1.00 83.19 216 GLU A CA 1
ATOM 1672 C C . GLU A 1 216 ? 20.605 8.279 -13.207 1.00 83.19 216 GLU A C 1
ATOM 1674 O O . GLU A 1 216 ? 21.828 8.307 -13.032 1.00 83.19 216 GLU A O 1
ATOM 1679 N N . GLY A 1 217 ? 19.964 7.140 -13.480 1.0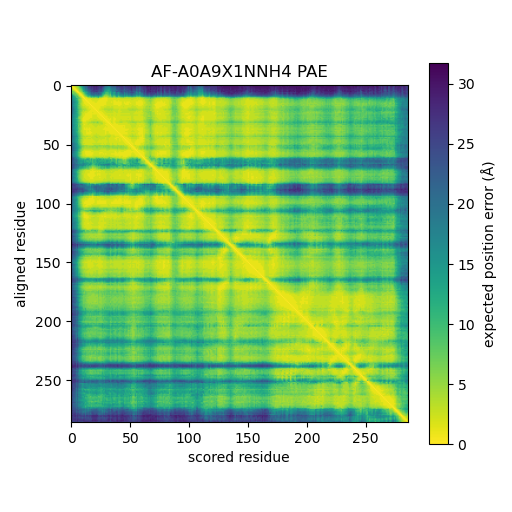0 79.88 217 GLY A N 1
ATOM 1680 C CA . GLY A 1 217 ? 20.614 5.837 -13.560 1.00 79.88 217 GLY A CA 1
ATOM 1681 C C . GLY A 1 217 ? 21.293 5.572 -14.909 1.00 79.88 217 GLY A C 1
ATOM 1682 O O . GLY A 1 217 ? 20.894 6.116 -15.935 1.00 79.88 217 GLY A O 1
ATOM 1683 N N . PRO A 1 218 ? 22.315 4.698 -14.954 1.00 77.44 218 PRO A N 1
ATOM 1684 C CA . PRO A 1 218 ? 22.813 4.172 -16.216 1.00 77.44 218 PRO A CA 1
ATOM 1685 C C . PRO A 1 218 ? 21.774 3.211 -16.808 1.00 77.44 218 PRO A C 1
ATOM 1687 O O . PRO A 1 218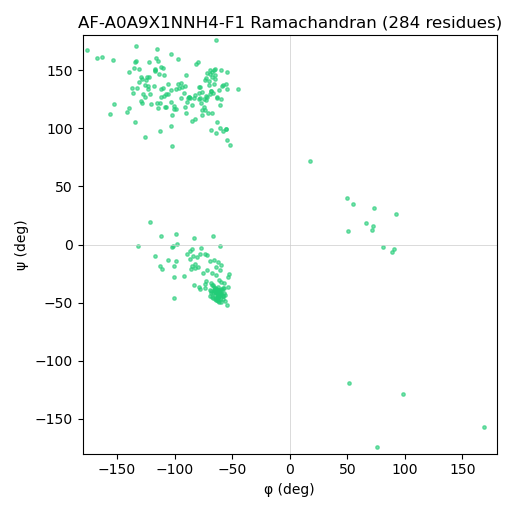 ? 21.522 2.140 -16.256 1.00 77.44 218 PRO A O 1
ATOM 1690 N N . LEU A 1 219 ? 21.183 3.594 -17.935 1.00 82.69 219 LEU A N 1
ATOM 1691 C CA . LEU A 1 219 ? 20.150 2.822 -18.614 1.00 82.69 219 LEU A CA 1
ATOM 1692 C C . LEU A 1 219 ? 20.730 2.103 -19.835 1.00 82.69 219 LEU A C 1
ATOM 1694 O O . LEU A 1 219 ? 20.955 2.682 -20.899 1.00 82.69 219 LEU A O 1
ATOM 1698 N N . THR A 1 220 ? 20.973 0.806 -19.673 1.00 84.25 220 THR A N 1
ATOM 1699 C CA . THR A 1 220 ? 21.346 -0.091 -20.772 1.00 84.25 220 THR A CA 1
ATOM 1700 C C . THR A 1 220 ? 20.113 -0.828 -21.281 1.00 84.25 220 THR A C 1
ATOM 1702 O O . THR A 1 220 ? 19.110 -0.954 -20.571 1.00 84.25 220 THR A O 1
ATOM 1705 N N . ALA A 1 221 ? 20.167 -1.359 -22.500 1.00 83.19 221 ALA A N 1
ATOM 1706 C CA . ALA A 1 221 ? 19.148 -2.293 -22.961 1.00 83.19 221 ALA A CA 1
ATOM 1707 C C . ALA A 1 221 ? 19.013 -3.471 -21.972 1.00 83.19 221 ALA A C 1
ATOM 1709 O O . ALA A 1 221 ? 20.007 -4.046 -21.528 1.00 83.19 221 ALA A O 1
ATOM 1710 N N . GLY A 1 222 ? 17.776 -3.823 -21.623 1.00 83.19 222 GLY A N 1
ATOM 1711 C CA . GLY A 1 222 ? 17.454 -4.858 -20.642 1.00 83.19 222 GLY A CA 1
ATOM 1712 C C . GLY A 1 222 ? 17.320 -4.363 -19.201 1.00 83.19 222 GLY A C 1
ATOM 1713 O O . GLY A 1 222 ? 16.933 -5.153 -18.348 1.00 83.19 222 GLY A O 1
ATOM 1714 N N . THR A 1 223 ? 17.575 -3.087 -18.891 1.00 88.62 223 THR A N 1
ATOM 1715 C CA . THR A 1 223 ? 17.251 -2.554 -17.558 1.00 88.62 223 THR A CA 1
ATOM 1716 C C . THR A 1 223 ? 15.739 -2.615 -17.329 1.00 88.62 223 THR A C 1
ATOM 1718 O O . THR A 1 223 ? 14.968 -2.107 -18.144 1.00 88.62 223 THR A O 1
ATOM 1721 N N . ALA A 1 224 ? 15.314 -3.234 -16.226 1.00 90.44 224 ALA A N 1
ATOM 1722 C CA . ALA A 1 224 ? 13.909 -3.436 -15.905 1.00 90.44 224 ALA A CA 1
ATOM 1723 C C . ALA A 1 224 ? 13.575 -2.928 -14.504 1.00 90.44 224 ALA A C 1
ATOM 1725 O O . ALA A 1 224 ? 14.211 -3.308 -13.518 1.00 90.44 224 ALA A O 1
ATOM 1726 N N . PHE A 1 225 ? 12.529 -2.115 -14.426 1.00 90.19 225 PHE A N 1
ATOM 1727 C CA . PHE A 1 225 ? 11.983 -1.606 -13.182 1.00 90.19 225 PHE A CA 1
ATOM 1728 C C . PHE A 1 225 ? 10.556 -2.105 -12.979 1.00 90.19 225 PHE A C 1
ATOM 1730 O O . PHE A 1 225 ? 9.824 -2.317 -13.944 1.00 90.19 225 PHE A O 1
ATOM 1737 N N . ALA A 1 226 ? 10.149 -2.286 -11.728 1.00 87.19 226 ALA A N 1
ATOM 1738 C CA . ALA A 1 226 ? 8.766 -2.566 -11.368 1.00 87.19 226 ALA A CA 1
ATOM 1739 C C . ALA A 1 226 ? 8.241 -1.519 -10.389 1.00 87.19 226 ALA A C 1
ATOM 1741 O O . ALA A 1 226 ? 8.986 -1.067 -9.525 1.00 87.19 226 ALA A O 1
ATOM 1742 N N . PHE A 1 227 ? 6.966 -1.173 -10.514 1.00 84.25 227 PHE A N 1
ATOM 1743 C CA . PHE A 1 227 ? 6.223 -0.318 -9.597 1.00 84.25 227 PHE A CA 1
ATOM 1744 C C . PHE A 1 227 ? 4.813 -0.891 -9.470 1.00 84.25 227 PHE A C 1
ATOM 1746 O O . PHE A 1 227 ? 4.086 -0.957 -10.456 1.00 84.25 227 PHE A O 1
ATOM 1753 N N . PHE A 1 228 ? 4.457 -1.383 -8.279 1.00 80.81 228 PHE A N 1
ATOM 1754 C CA . PHE A 1 228 ? 3.256 -2.205 -8.072 1.00 80.81 228 PHE A CA 1
ATOM 1755 C C . PHE A 1 228 ? 3.185 -3.394 -9.057 1.00 80.81 228 PHE A C 1
ATOM 1757 O O . PHE A 1 228 ? 4.056 -4.264 -9.038 1.00 80.81 228 PHE A O 1
ATOM 1764 N N . ASP A 1 229 ? 2.153 -3.459 -9.893 1.00 81.75 229 ASP A N 1
ATOM 1765 C CA . ASP A 1 229 ? 1.907 -4.470 -10.926 1.00 81.75 229 ASP A CA 1
ATOM 1766 C C . ASP A 1 229 ? 2.331 -4.010 -12.333 1.00 81.75 229 ASP A C 1
ATOM 1768 O O . ASP A 1 229 ? 2.088 -4.718 -13.317 1.00 81.75 229 ASP A O 1
ATOM 1772 N N . LEU A 1 230 ? 3.015 -2.868 -12.428 1.00 86.12 230 LEU A N 1
ATOM 1773 C CA . LEU A 1 230 ? 3.624 -2.353 -13.645 1.00 86.12 230 LEU A CA 1
ATOM 1774 C C . LEU A 1 230 ? 5.109 -2.731 -13.708 1.00 86.12 230 LEU A C 1
ATOM 1776 O O . LEU A 1 230 ? 5.861 -2.540 -12.754 1.00 86.12 230 LEU A O 1
ATOM 1780 N N . CYS A 1 231 ? 5.556 -3.203 -14.868 1.00 89.94 231 CYS A N 1
ATOM 1781 C CA . CYS A 1 231 ? 6.957 -3.415 -15.202 1.00 89.94 231 CYS A CA 1
ATOM 1782 C C . CYS A 1 231 ? 7.334 -2.600 -16.446 1.00 89.94 231 CYS A C 1
ATOM 1784 O O . CYS A 1 231 ? 6.649 -2.649 -17.470 1.00 89.94 231 CYS A O 1
ATOM 1786 N N . LEU A 1 232 ? 8.430 -1.850 -16.337 1.00 90.75 232 LEU A N 1
ATOM 1787 C CA . LEU A 1 232 ? 9.014 -1.026 -17.386 1.00 90.75 232 LEU A CA 1
ATOM 1788 C C . LEU A 1 232 ? 10.363 -1.618 -17.776 1.00 90.75 232 LEU A C 1
ATOM 1790 O O . LEU A 1 232 ? 11.254 -1.722 -16.935 1.00 90.75 232 LEU A O 1
ATOM 1794 N N . VAL A 1 233 ? 10.529 -1.976 -19.046 1.00 89.25 233 VAL A N 1
ATOM 1795 C CA . VAL A 1 233 ? 11.773 -2.567 -19.556 1.00 89.25 233 VAL A CA 1
ATOM 1796 C C . VAL A 1 233 ? 12.356 -1.694 -20.654 1.00 89.25 233 VAL A C 1
ATOM 1798 O O . VAL A 1 233 ? 11.717 -1.480 -21.684 1.00 89.25 233 VAL A O 1
ATOM 1801 N N . ASN A 1 234 ? 13.580 -1.213 -20.457 1.00 89.31 234 ASN A N 1
ATOM 1802 C CA . ASN A 1 234 ? 14.306 -0.472 -21.475 1.00 89.31 234 ASN A CA 1
ATOM 1803 C C . ASN A 1 234 ? 14.779 -1.425 -22.580 1.00 89.31 234 ASN A C 1
ATOM 1805 O O . ASN A 1 234 ? 15.474 -2.404 -22.313 1.00 89.31 234 ASN A O 1
ATOM 1809 N N . LEU A 1 235 ? 14.423 -1.148 -23.830 1.00 85.56 235 LEU A N 1
ATOM 1810 C CA . LEU A 1 235 ? 14.741 -2.010 -24.971 1.00 85.56 235 LEU A CA 1
ATOM 1811 C C . LEU A 1 235 ? 15.958 -1.551 -25.775 1.00 85.56 235 LEU A C 1
ATOM 1813 O O . LEU A 1 235 ? 16.448 -2.305 -26.615 1.00 85.56 235 LEU A O 1
ATOM 1817 N N . ALA A 1 236 ? 16.424 -0.320 -25.574 1.00 80.00 236 ALA A N 1
ATOM 1818 C CA . ALA A 1 236 ? 17.526 0.252 -26.337 1.00 80.00 236 ALA A CA 1
ATOM 1819 C C . ALA A 1 236 ? 18.452 1.069 -25.435 1.00 80.00 236 ALA A C 1
ATOM 1821 O O . ALA A 1 236 ? 18.011 1.695 -24.475 1.00 80.00 236 ALA A O 1
ATOM 1822 N N . ASP A 1 237 ? 19.738 1.096 -25.767 1.00 75.19 237 ASP A N 1
ATOM 1823 C CA . ASP A 1 237 ? 20.684 1.971 -25.078 1.00 75.19 237 ASP A CA 1
ATOM 1824 C C . ASP A 1 237 ? 20.281 3.440 -25.310 1.00 75.19 237 ASP A C 1
ATOM 1826 O O . ASP A 1 237 ? 20.101 3.857 -26.458 1.00 75.19 237 ASP A O 1
ATOM 1830 N N . GLY A 1 238 ? 20.130 4.226 -24.238 1.00 63.34 238 GLY A N 1
ATOM 1831 C CA . GLY A 1 238 ? 19.814 5.660 -24.334 1.00 63.34 238 GLY A CA 1
ATOM 1832 C C . GLY A 1 238 ? 18.326 6.053 -24.295 1.00 63.34 238 GLY A C 1
ATOM 1833 O O . GLY A 1 238 ? 17.974 7.114 -24.803 1.00 63.34 238 GLY A O 1
ATOM 1834 N N . ASP A 1 239 ? 17.474 5.239 -23.663 1.00 67.00 239 ASP A N 1
ATOM 1835 C CA . ASP A 1 239 ? 16.213 5.642 -22.987 1.00 67.00 239 ASP A CA 1
ATOM 1836 C C . ASP A 1 239 ? 14.966 5.852 -23.855 1.00 67.00 239 ASP A C 1
ATOM 1838 O O . ASP A 1 239 ? 13.885 6.152 -23.337 1.00 67.00 239 ASP A O 1
ATOM 1842 N N . GLU A 1 240 ? 15.063 5.702 -25.174 1.00 73.00 240 GLU A N 1
ATOM 1843 C CA . GLU A 1 240 ? 13.972 6.117 -26.069 1.00 73.00 240 GLU A CA 1
ATOM 1844 C C . GLU A 1 240 ? 12.887 5.054 -26.296 1.00 73.00 240 GLU A C 1
ATOM 1846 O O . GLU A 1 240 ? 11.822 5.379 -26.821 1.00 73.00 240 GLU A O 1
ATOM 1851 N N . LYS A 1 241 ? 13.108 3.791 -25.904 1.00 81.81 241 LYS A N 1
ATOM 1852 C CA . LYS A 1 241 ? 12.159 2.695 -26.164 1.00 81.81 241 LYS A CA 1
ATOM 1853 C C . LYS A 1 241 ? 11.932 1.836 -24.934 1.00 81.81 241 LYS A C 1
ATOM 1855 O O . LYS A 1 241 ? 12.751 0.978 -24.624 1.00 81.81 241 LYS A O 1
ATOM 1860 N N . TRP A 1 242 ? 10.775 2.011 -24.307 1.00 87.12 242 TRP A N 1
ATOM 1861 C CA . TRP A 1 242 ? 10.378 1.229 -23.144 1.00 87.12 242 TRP A CA 1
ATOM 1862 C C . TRP A 1 242 ? 9.209 0.319 -23.461 1.00 87.12 242 TRP A C 1
ATOM 1864 O O . TRP A 1 242 ? 8.223 0.760 -24.046 1.00 87.12 242 TRP A O 1
ATOM 1874 N N . LEU A 1 243 ? 9.310 -0.936 -23.043 1.00 82.56 243 LEU A N 1
ATOM 1875 C CA . LEU A 1 243 ? 8.200 -1.872 -23.007 1.00 82.56 243 LEU A CA 1
ATOM 1876 C C . LEU A 1 243 ? 7.481 -1.749 -21.666 1.00 82.56 243 LEU A C 1
ATOM 1878 O O . LEU A 1 243 ? 8.112 -1.889 -20.619 1.00 82.56 243 LEU A O 1
ATOM 1882 N N . LEU A 1 244 ? 6.169 -1.531 -21.708 1.00 85.56 244 LEU A N 1
ATOM 1883 C CA . LEU A 1 244 ? 5.318 -1.519 -20.520 1.00 85.56 244 LEU A CA 1
ATOM 1884 C C . LEU A 1 244 ? 4.475 -2.790 -20.443 1.00 85.56 244 LEU A C 1
ATOM 1886 O O . LEU A 1 244 ? 3.786 -3.160 -21.402 1.00 85.56 244 LEU A O 1
ATOM 1890 N N . ILE A 1 245 ? 4.512 -3.430 -19.280 1.00 82.06 245 ILE A N 1
ATOM 1891 C CA . ILE A 1 245 ? 3.776 -4.653 -18.970 1.00 82.06 245 ILE A CA 1
ATOM 1892 C C . ILE A 1 245 ? 3.020 -4.414 -17.664 1.00 82.06 245 ILE A C 1
ATOM 1894 O O . ILE A 1 245 ? 3.644 -4.112 -16.656 1.00 82.06 2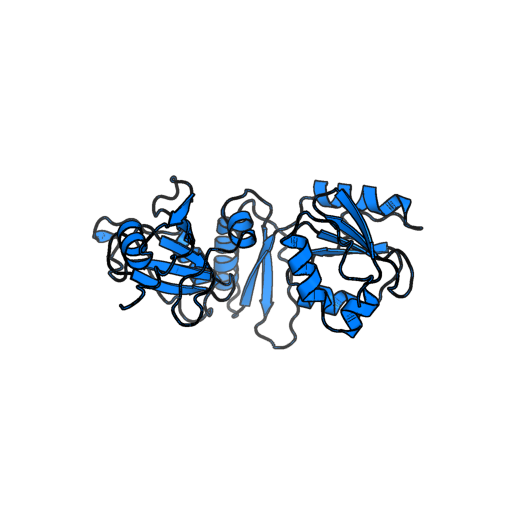45 ILE A O 1
ATOM 1898 N N . HIS A 1 246 ? 1.698 -4.548 -17.665 1.00 82.81 246 HIS A N 1
ATOM 1899 C CA . HIS A 1 246 ? 0.858 -4.338 -16.482 1.00 82.81 246 HIS A CA 1
ATOM 1900 C C . HIS A 1 246 ? -0.002 -5.578 -16.260 1.00 82.81 246 HIS A C 1
ATOM 1902 O O . HIS A 1 246 ? -0.627 -6.068 -17.203 1.00 82.81 246 HIS A O 1
ATOM 1908 N N . ASP A 1 247 ? 0.055 -6.117 -15.042 1.00 79.62 247 ASP A N 1
ATOM 1909 C CA . ASP A 1 247 ? -0.620 -7.357 -14.633 1.00 79.62 247 ASP A CA 1
ATOM 1910 C C . ASP A 1 247 ? -0.379 -8.534 -15.602 1.00 79.62 247 ASP A C 1
ATOM 1912 O O . ASP A 1 247 ? -1.265 -9.292 -15.992 1.00 79.62 247 ASP A O 1
ATOM 1916 N N . GLY A 1 248 ? 0.860 -8.639 -16.092 1.00 76.56 248 GLY A N 1
ATOM 1917 C CA . GLY A 1 248 ? 1.256 -9.715 -16.999 1.00 76.56 248 GLY A CA 1
ATOM 1918 C C . GLY A 1 248 ? 0.671 -9.606 -18.413 1.00 76.56 248 GLY A C 1
ATOM 1919 O O . GLY A 1 248 ? 0.777 -10.557 -19.191 1.00 76.56 248 GLY A O 1
ATOM 1920 N N . VAL A 1 249 ? 0.097 -8.455 -18.763 1.00 78.00 249 VAL A N 1
ATOM 1921 C CA . VAL A 1 249 ? -0.341 -8.110 -20.115 1.00 78.00 249 VAL A CA 1
ATOM 1922 C C . VAL A 1 249 ? 0.608 -7.063 -20.690 1.00 78.00 249 VAL A C 1
ATOM 1924 O O . VAL A 1 249 ? 0.904 -6.051 -20.056 1.00 78.00 249 VAL A O 1
ATOM 1927 N N . THR A 1 250 ? 1.114 -7.304 -21.898 1.00 75.50 250 THR A N 1
ATOM 1928 C CA . THR A 1 250 ? 1.960 -6.341 -22.613 1.00 75.50 250 THR A CA 1
ATOM 1929 C C . THR A 1 250 ? 1.089 -5.239 -23.202 1.00 75.50 250 THR A C 1
ATOM 1931 O O . THR A 1 250 ? 0.217 -5.526 -24.021 1.00 75.50 250 THR A O 1
ATOM 1934 N N . HIS A 1 251 ? 1.341 -3.983 -22.827 1.00 66.50 251 HIS A N 1
ATOM 1935 C CA . HIS A 1 251 ? 0.490 -2.869 -23.250 1.00 66.50 251 HIS A CA 1
ATOM 1936 C C . HIS A 1 251 ? 1.063 -2.073 -24.417 1.00 66.50 251 HIS A C 1
ATOM 1938 O O . HIS A 1 251 ? 0.298 -1.808 -25.341 1.00 66.50 251 HIS A O 1
ATOM 1944 N N . ARG A 1 252 ? 2.358 -1.688 -24.423 1.00 68.19 252 ARG A N 1
ATOM 1945 C CA . ARG A 1 252 ? 2.957 -0.895 -25.528 1.00 68.19 252 ARG A CA 1
ATOM 1946 C C . ARG A 1 252 ? 4.462 -0.624 -25.416 1.00 68.19 252 ARG A C 1
ATOM 1948 O O . ARG A 1 252 ? 5.063 -0.790 -24.357 1.00 68.19 252 ARG A O 1
ATOM 1955 N N . LEU A 1 253 ? 5.018 -0.152 -26.539 1.00 71.88 253 LEU A N 1
ATOM 1956 C CA . LEU A 1 253 ? 6.285 0.576 -26.623 1.00 71.88 253 LEU A CA 1
ATOM 1957 C C . LEU A 1 253 ? 6.027 2.075 -26.459 1.00 71.88 253 LEU A C 1
ATOM 1959 O O . LEU A 1 253 ? 5.292 2.640 -27.267 1.00 71.88 253 LEU A O 1
ATOM 1963 N N . THR A 1 254 ? 6.659 2.715 -25.480 1.00 75.50 254 THR A N 1
ATOM 1964 C CA . THR A 1 254 ? 6.473 4.147 -25.211 1.00 75.50 254 THR A CA 1
ATOM 1965 C C . THR A 1 254 ? 7.823 4.844 -25.033 1.00 75.50 254 THR A C 1
ATOM 1967 O O . THR A 1 254 ? 8.685 4.326 -24.317 1.00 75.50 254 THR A O 1
ATOM 1970 N N . PRO A 1 255 ? 8.037 6.022 -25.646 1.00 77.31 255 PRO A N 1
ATOM 1971 C CA . PRO A 1 255 ? 9.158 6.879 -25.286 1.00 77.31 255 PRO A CA 1
ATOM 1972 C C . PRO A 1 255 ? 8.868 7.560 -23.942 1.00 77.31 255 PRO A C 1
ATOM 1974 O O . PRO A 1 255 ? 7.918 8.329 -23.825 1.00 77.31 255 PRO A O 1
ATOM 1977 N N . LEU A 1 256 ? 9.689 7.306 -22.919 1.00 78.06 256 LEU A N 1
ATOM 1978 C CA . LEU A 1 256 ? 9.538 7.964 -21.609 1.00 78.06 256 LEU A CA 1
ATOM 1979 C C . LEU A 1 256 ? 10.229 9.332 -21.549 1.00 78.06 256 LEU A C 1
ATOM 1981 O O . LEU A 1 256 ? 9.892 10.156 -20.705 1.00 78.06 256 LEU A O 1
ATOM 1985 N N . ARG A 1 257 ? 11.167 9.606 -22.462 1.00 75.56 257 ARG A N 1
ATOM 1986 C CA . ARG A 1 257 ? 11.977 10.833 -22.466 1.00 75.56 257 ARG A CA 1
ATOM 1987 C C . ARG A 1 257 ? 11.159 12.136 -22.490 1.00 75.56 257 ARG A C 1
ATOM 1989 O O . ARG A 1 257 ? 11.501 13.025 -21.711 1.00 75.56 257 ARG A O 1
ATOM 1996 N N . PRO A 1 258 ? 10.086 12.279 -23.297 1.00 79.44 258 PRO A N 1
ATOM 1997 C CA . PRO A 1 258 ? 9.236 13.470 -23.238 1.00 79.44 258 PRO A CA 1
ATOM 1998 C C . PRO A 1 258 ? 8.570 13.642 -21.867 1.00 79.44 258 PRO A C 1
ATOM 2000 O O . PRO A 1 258 ? 8.552 14.744 -21.328 1.00 79.44 258 PRO A O 1
ATOM 2003 N N . LEU A 1 259 ? 8.103 12.545 -21.260 1.00 80.38 259 LEU A N 1
ATOM 2004 C CA . LEU A 1 259 ? 7.471 12.562 -19.937 1.00 80.38 259 LEU A CA 1
ATOM 2005 C C . LEU A 1 259 ? 8.464 12.962 -18.840 1.00 80.38 259 LEU A C 1
ATOM 2007 O O . LEU A 1 259 ? 8.122 13.745 -17.958 1.00 80.38 259 LEU A O 1
ATOM 2011 N N . ILE A 1 260 ? 9.704 12.473 -18.922 1.00 75.31 260 ILE A N 1
ATOM 2012 C CA . ILE A 1 260 ? 10.791 12.845 -18.005 1.00 75.31 260 ILE A CA 1
ATOM 2013 C C . ILE A 1 260 ? 11.134 14.330 -18.153 1.00 75.31 260 ILE A C 1
ATOM 2015 O O . ILE A 1 260 ? 11.203 15.045 -17.159 1.00 75.31 260 ILE A O 1
ATOM 2019 N N . ALA A 1 261 ? 11.306 14.815 -19.388 1.00 79.38 261 ALA A N 1
ATOM 2020 C CA . ALA A 1 261 ? 11.658 16.211 -19.655 1.00 79.38 261 ALA A CA 1
ATOM 2021 C C . ALA A 1 261 ? 10.590 17.202 -19.160 1.00 79.38 261 ALA A C 1
ATOM 2023 O O . ALA A 1 261 ? 10.922 18.323 -18.777 1.00 79.38 261 ALA A O 1
ATOM 2024 N N . LEU A 1 262 ? 9.323 16.783 -19.152 1.00 83.38 262 LEU A N 1
ATOM 2025 C CA . LEU A 1 262 ? 8.195 17.557 -18.635 1.00 83.38 262 LEU A CA 1
ATOM 2026 C C . LEU A 1 262 ? 7.974 17.385 -17.122 1.00 83.38 262 LEU A C 1
ATOM 2028 O O . LEU A 1 262 ? 7.112 18.060 -16.567 1.00 83.38 262 LEU A O 1
ATOM 2032 N N . GLY A 1 263 ? 8.714 16.493 -16.454 1.00 82.00 263 GLY A N 1
ATOM 2033 C CA . GLY A 1 263 ? 8.480 16.143 -15.049 1.00 82.00 263 GLY A CA 1
ATOM 2034 C C . GLY A 1 263 ? 7.149 15.419 -14.804 1.00 82.00 263 GLY A C 1
ATOM 2035 O O . GLY A 1 263 ? 6.685 15.377 -13.674 1.00 82.00 263 GLY A O 1
ATOM 2036 N N . ALA A 1 264 ? 6.536 14.854 -15.848 1.00 83.94 264 ALA A N 1
ATOM 2037 C CA . ALA A 1 264 ? 5.197 14.259 -15.823 1.00 83.94 264 ALA A CA 1
ATOM 2038 C C . ALA A 1 264 ? 5.207 12.728 -15.650 1.00 83.94 264 ALA A C 1
ATOM 2040 O O . ALA A 1 264 ? 4.158 12.089 -15.673 1.00 83.94 264 ALA A O 1
ATOM 2041 N N . LEU A 1 265 ? 6.387 12.108 -15.529 1.00 82.38 265 LEU A N 1
ATOM 2042 C CA . LEU A 1 265 ? 6.499 10.649 -15.467 1.00 82.38 265 LEU A CA 1
ATOM 2043 C C . LEU A 1 265 ? 5.753 10.061 -14.258 1.00 82.38 265 LEU A C 1
ATOM 2045 O O . LEU A 1 265 ? 5.059 9.063 -14.424 1.00 82.38 265 LEU A O 1
ATOM 2049 N N . ALA A 1 266 ? 5.861 10.680 -13.079 1.00 78.19 266 ALA A N 1
ATOM 2050 C CA . ALA A 1 266 ? 5.189 10.199 -11.872 1.00 78.19 266 ALA A CA 1
ATOM 2051 C C . ALA A 1 266 ? 3.659 10.192 -12.033 1.00 78.19 266 ALA A C 1
ATOM 2053 O O . ALA A 1 266 ? 3.030 9.151 -11.850 1.00 78.19 266 ALA A O 1
ATOM 2054 N N . ASP A 1 267 ? 3.087 11.302 -12.505 1.00 79.25 267 ASP A N 1
ATOM 2055 C CA . ASP A 1 267 ? 1.645 11.435 -12.748 1.00 79.25 267 ASP A CA 1
ATOM 2056 C C . ASP A 1 267 ? 1.129 10.396 -13.759 1.00 79.25 267 ASP A C 1
ATOM 2058 O O . ASP A 1 267 ? 0.050 9.826 -13.596 1.00 79.25 267 ASP A O 1
ATOM 2062 N N . VAL A 1 268 ? 1.906 10.111 -14.812 1.00 79.75 268 VAL A N 1
ATOM 2063 C CA . VAL A 1 268 ? 1.538 9.101 -15.817 1.00 79.75 268 VAL A CA 1
ATOM 2064 C C . VAL A 1 268 ? 1.599 7.686 -15.245 1.00 79.75 268 VAL A C 1
ATOM 2066 O O . VAL A 1 268 ? 0.737 6.869 -15.567 1.00 79.75 268 VAL A O 1
ATOM 2069 N N . LEU A 1 269 ? 2.587 7.378 -14.402 1.00 77.44 269 LEU A N 1
ATOM 2070 C CA . LEU A 1 269 ? 2.678 6.082 -13.725 1.00 77.44 269 LEU A CA 1
ATOM 2071 C C . LEU A 1 269 ? 1.479 5.857 -12.798 1.00 77.44 269 LEU A C 1
ATOM 2073 O O . LEU A 1 269 ? 0.869 4.791 -12.841 1.00 77.44 269 LEU A O 1
ATOM 2077 N N . GLU A 1 270 ? 1.099 6.867 -12.017 1.00 75.25 270 GLU A N 1
ATOM 2078 C CA . GLU A 1 270 ? -0.096 6.803 -11.171 1.00 75.25 270 GLU A CA 1
ATOM 2079 C C . GLU A 1 270 ? -1.374 6.669 -12.007 1.00 75.25 270 GLU A C 1
ATOM 2081 O O . GLU A 1 270 ? -2.254 5.868 -11.687 1.00 75.25 270 GLU A O 1
ATOM 2086 N N . PHE A 1 271 ? -1.482 7.396 -13.122 1.00 76.62 271 PHE A N 1
ATOM 2087 C CA . PHE A 1 271 ? -2.604 7.246 -14.047 1.00 76.62 271 PHE A CA 1
ATOM 2088 C C . PHE A 1 271 ? -2.700 5.819 -14.606 1.00 76.62 271 PHE A C 1
ATOM 2090 O O . PHE A 1 271 ? -3.794 5.257 -14.675 1.00 76.62 271 PHE A O 1
ATOM 2097 N N . LEU A 1 272 ? -1.568 5.212 -14.972 1.00 72.75 272 LEU A N 1
ATOM 2098 C CA . LEU A 1 272 ? -1.510 3.843 -15.484 1.00 72.75 272 LEU A CA 1
ATOM 2099 C C . LEU A 1 272 ? -1.959 2.802 -14.457 1.00 72.75 272 LEU A C 1
ATOM 2101 O O . LEU A 1 272 ? -2.644 1.859 -14.832 1.00 72.75 272 LEU A O 1
ATOM 2105 N N . LEU A 1 273 ? -1.617 2.967 -13.179 1.00 70.56 273 LEU A N 1
ATOM 2106 C CA . LEU A 1 273 ? -2.102 2.067 -12.124 1.00 70.56 273 LEU A CA 1
ATOM 2107 C C . LEU A 1 273 ? -3.610 2.204 -11.898 1.00 70.56 273 LEU A C 1
ATOM 2109 O O . LEU A 1 273 ? -4.309 1.233 -11.607 1.00 70.56 273 LEU A O 1
ATOM 2113 N N . ASN A 1 274 ? -4.127 3.421 -12.053 1.00 68.44 274 ASN A N 1
ATOM 2114 C CA . ASN A 1 274 ? -5.536 3.719 -11.826 1.00 68.44 274 ASN A CA 1
ATOM 2115 C C . ASN A 1 274 ? -6.431 3.423 -13.038 1.00 68.44 274 ASN A C 1
ATOM 2117 O O . ASN A 1 274 ? -7.659 3.453 -12.911 1.00 68.44 274 ASN A O 1
ATOM 2121 N N . THR A 1 275 ? -5.853 3.124 -14.204 1.00 63.72 275 THR A N 1
ATOM 2122 C CA . THR A 1 275 ? -6.600 2.867 -15.437 1.00 63.72 275 THR A CA 1
ATOM 2123 C C . THR A 1 275 ? -6.269 1.497 -16.024 1.00 63.72 275 THR A C 1
ATOM 2125 O O . THR A 1 275 ? -5.122 1.104 -16.164 1.00 63.72 275 THR A O 1
ATOM 2128 N N . GLN A 1 276 ? -7.298 0.744 -16.424 1.00 53.56 276 GLN A N 1
ATOM 2129 C CA . GLN A 1 276 ? -7.111 -0.466 -17.241 1.00 53.56 276 GLN A CA 1
ATOM 2130 C C . GLN A 1 276 ? -6.991 -0.138 -18.739 1.00 53.56 276 GLN A C 1
ATOM 2132 O O . GLN A 1 276 ? -6.991 -1.039 -19.578 1.00 53.56 276 GLN A O 1
ATOM 2137 N N . GLU A 1 277 ? -6.946 1.148 -19.092 1.00 51.91 277 GLU A N 1
ATOM 2138 C CA . GLU A 1 277 ? -6.944 1.594 -20.478 1.00 51.91 277 GLU A CA 1
ATOM 2139 C C . GLU A 1 277 ? -5.512 1.740 -21.013 1.00 51.91 277 GLU A C 1
ATOM 2141 O O . GLU A 1 277 ? -4.644 2.303 -20.345 1.00 51.91 277 GLU A O 1
ATOM 2146 N N . PRO A 1 278 ? -5.235 1.272 -22.241 1.00 49.12 278 PRO A N 1
ATOM 2147 C CA . PRO A 1 278 ? -3.935 1.466 -22.863 1.00 49.12 278 PRO A CA 1
ATOM 2148 C C . PRO A 1 278 ? -3.696 2.954 -23.163 1.00 49.12 278 PRO A C 1
ATOM 2150 O O . PRO A 1 278 ? -4.517 3.590 -23.826 1.00 49.12 278 PRO A O 1
ATOM 2153 N N . LEU A 1 279 ? -2.526 3.473 -22.760 1.00 49.25 279 LEU A N 1
ATOM 2154 C CA . LEU A 1 279 ? -1.961 4.779 -23.145 1.00 49.25 279 LEU A CA 1
ATOM 2155 C C . LEU A 1 279 ? -1.956 4.934 -24.676 1.00 49.25 279 LEU A C 1
ATOM 2157 O O . LEU A 1 279 ? -0.994 4.599 -25.366 1.00 49.25 279 LEU A O 1
ATOM 2161 N N . THR A 1 280 ? -3.070 5.400 -25.226 1.00 45.62 280 THR A N 1
ATOM 2162 C CA . THR A 1 280 ? -3.214 5.671 -26.661 1.00 45.62 280 THR A CA 1
ATOM 2163 C C . THR A 1 280 ? -3.360 7.168 -26.916 1.00 45.62 280 THR A C 1
ATOM 2165 O O . THR A 1 280 ? -3.110 7.607 -28.025 1.00 45.62 280 THR A O 1
ATOM 2168 N N . ILE A 1 281 ? -3.712 7.955 -25.893 1.00 43.94 281 ILE A N 1
ATOM 2169 C CA . ILE A 1 281 ? -4.245 9.312 -26.087 1.00 43.94 281 ILE A CA 1
ATOM 2170 C C . ILE A 1 281 ? -3.276 10.415 -25.623 1.00 43.94 281 ILE A C 1
ATOM 2172 O O . ILE A 1 281 ? -3.367 11.535 -26.098 1.00 43.94 281 ILE A O 1
ATOM 2176 N N . LEU A 1 282 ? -2.303 10.135 -24.751 1.00 46.97 282 LEU A N 1
ATOM 2177 C CA . LEU A 1 282 ? -1.527 11.215 -24.115 1.00 46.97 282 LEU A CA 1
ATOM 2178 C C . LEU A 1 282 ? -0.262 11.668 -24.863 1.00 46.97 282 LEU A C 1
ATOM 2180 O O . LEU A 1 282 ? 0.332 12.649 -24.445 1.00 46.97 282 LEU A O 1
ATOM 2184 N N . LEU A 1 283 ? 0.171 10.996 -25.936 1.00 43.41 283 LEU A N 1
ATOM 2185 C CA . LEU A 1 283 ? 1.429 11.341 -26.629 1.00 43.41 283 LEU A CA 1
ATOM 2186 C C . LEU A 1 283 ? 1.261 11.810 -28.078 1.00 43.41 283 LEU A C 1
ATOM 2188 O O . LEU A 1 283 ? 2.232 12.279 -28.659 1.00 43.41 283 LEU A O 1
ATOM 2192 N N . GLU A 1 284 ? 0.071 11.693 -28.672 1.00 43.44 284 GLU A N 1
ATOM 2193 C CA . GLU A 1 284 ? -0.190 12.301 -29.989 1.00 43.44 284 GLU A CA 1
ATOM 2194 C C . GLU A 1 284 ? -0.550 13.796 -29.873 1.00 43.44 284 GLU A C 1
ATOM 2196 O O . GLU A 1 284 ? -0.414 14.526 -30.851 1.00 43.44 284 GLU A O 1
ATOM 2201 N N . ASP A 1 285 ? -0.916 14.254 -28.667 1.00 39.97 285 ASP A N 1
ATOM 2202 C CA . ASP A 1 285 ? -1.332 15.632 -28.364 1.00 39.97 285 ASP A CA 1
ATOM 2203 C C . ASP A 1 285 ? -0.337 16.415 -27.462 1.00 39.97 285 ASP A C 1
ATOM 2205 O O . ASP A 1 285 ? -0.659 17.527 -27.031 1.00 39.97 285 ASP A O 1
ATOM 2209 N N . LEU A 1 286 ? 0.857 15.865 -27.168 1.00 43.25 286 LEU A N 1
ATOM 2210 C CA . LEU A 1 286 ? 1.941 16.521 -26.400 1.00 43.25 286 LEU A CA 1
ATOM 2211 C C . LEU A 1 286 ? 3.165 16.857 -27.263 1.00 43.25 286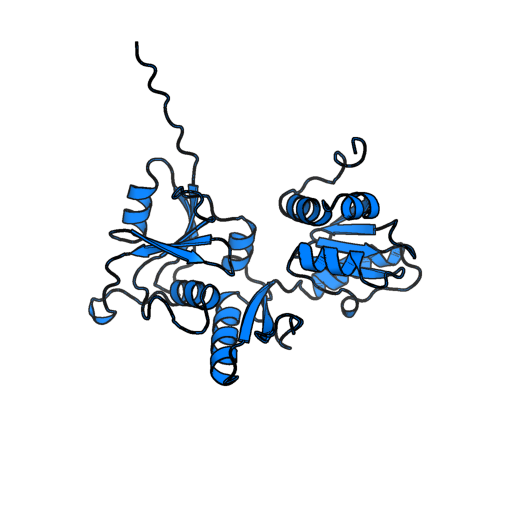 LEU A C 1
ATOM 2213 O O . LEU A 1 286 ? 3.637 15.967 -28.005 1.00 43.25 286 LEU A O 1
#

Nearest PDB structures (foldseek):
  2ic2-assembly2_B  TM=7.964E-01  e=3.061E+00  Drosophila melanogaster
  1t94-assembly2_B  TM=3.992E-01  e=3.669E+00  Homo sapiens

pLDDT: mean 81.56, std 13.72, range [37.94, 97.88]

Solvent-accessible surface area (backbone atoms only — not comparable to full-atom values): 16218 Å² total; per-residue (Å²): 136,84,80,79,77,76,77,76,56,74,74,33,40,30,38,40,40,51,26,50,86,88,50,74,68,43,80,45,77,45,76,68,62,60,70,63,51,49,21,64,64,25,70,40,59,74,36,80,43,76,26,68,74,55,74,19,25,42,34,30,28,60,74,48,56,58,60,92,75,74,41,46,56,14,63,69,59,42,48,54,49,58,60,19,46,64,95,86,56,75,92,63,96,65,44,29,35,25,31,35,38,28,12,49,62,58,94,87,38,88,37,44,42,51,69,66,60,48,49,52,72,74,46,82,40,42,20,27,38,33,39,24,56,78,51,97,82,55,62,78,42,75,53,95,57,66,29,65,31,52,64,63,30,46,53,51,48,54,50,50,41,66,70,60,82,47,76,54,46,65,50,80,42,79,44,71,49,71,66,55,35,41,45,46,22,63,70,47,30,88,65,38,97,55,81,52,51,50,85,62,48,47,75,34,85,47,52,64,58,42,47,47,49,66,73,76,43,93,59,46,54,56,45,29,38,26,46,76,61,35,34,43,32,31,54,35,72,74,58,59,38,26,41,37,31,47,77,78,39,80,70,48,81,44,62,49,53,69,34,53,76,68,69,43,42,38,63,51,54,54,49,51,76,75,38,97,66,75,94,74,69,76,67,85,82,103

Sequence (286 aa):
MSQKLSRQTADLKVLVIPADPRAPMQQVTIIGDPHRKLKDLVGGAVHCLELSQLPATLVVNERQLPPASGQRVNERAILLEWTSGKPDVPAVAHLTGAAVLLGPSVEGRYSSVHSEHLKMLLEDGNFRLQVKARKEHSRWDNLPFACPDWFTTAAAGIEANRMAQRKLTFRIVPEPSTELKKQWATLANPHLNQPLSAQDIVCHYEADELATAITEGPLTAGTAFAFFDLCLVNLADGDEKWLLIHDGVTHRLTPLRPLIALGALADVLEFLLNTQEPLTILLEDL

Secondary structure (DSSP, 8-state):
-----------EEEEEE-SSTTSPPEEEEE-S-HHHHHHHHHTSSEEEEEETTTTEEEEEETT---GGGSPPB-HHHHHHHHHHS-TT--S-S--BS-EEEES--BTTB--PPPHHHHHHHHS--EEEEEEEESSTTPPPEEEEEEESSHHHHHHHHHHHHHHTSS-EEEEEEEEPPHHHHHHHHHHHGGG-SSPPPTTSEEEE-SHHHHHHHHHHS---TT-EEEETTEEEEE-STTSS-EEEEETTEEEEEE--HHHHHTT-HHHHHHHHHH--S-S-SSSS--

Radius of gyration: 21.61 Å; Cα contacts (8 Å, |Δi|>4): 526; chains: 1; bounding box: 60×47×61 Å

Foldseek 3Di:
DDPPPPPQPPWAWKWKQFLPPPDAIDIDTDGDDVLVVLCVRQVHHWDWDQFAQQQKIKIHHPCQDPVVVVFHFRLVSQLRQCLRDFVPDSPDPTGTGMIMIFGHQDPNDTHHRDPVVCCQARDFAWKWKWKFAPDPPTDTDTDPGTDRHDSVNSVVNNVCCVVVVGRIRMHIATDDDLVLLQLVQVVCQVLAPDGDHSVQEAEDAAQVVVLCCLVVHQDAQQRWYDYDQWIWGHRHGPQQWIWIAGNSRTQDTGRCVVCSVVVNRRVVVVVVVVDPDRPPPDPVVD

Mean predicted aligned error: 8.99 Å